Protein AF-A0A2A4AL61-F1 (afdb_monomer_lite)

Foldseek 3Di:
DDDPPPDLPDFDKFWWWFQAPVRDIFIFIFGLFQLSLPPVQSLCVLLVVDHDCSRGDPVRVVSVVVVVGDPVRSVRVVQGSCVRSPNHPQLSPLSSLCSVVVVLLQVQCCVPPVDGCVCDNVVNQGSNNSSVSSVVCCPQLQRQSNCVPPNPAHRDHPVRVVVQVVVCVVPVDGRCRSCVSVVVVVVVVVVVVVVVCVVVVNDDD

Structure (mmCIF, N/CA/C/O backbone):
data_AF-A0A2A4AL61-F1
#
_entry.id   AF-A0A2A4AL61-F1
#
loop_
_atom_site.group_PDB
_atom_site.id
_atom_site.type_symbol
_atom_site.label_atom_id
_atom_site.label_alt_id
_atom_site.label_comp_id
_atom_site.label_asym_id
_atom_site.label_entity_id
_atom_site.label_seq_id
_atom_site.pdbx_PDB_ins_code
_atom_site.Cartn_x
_atom_site.Cartn_y
_atom_site.Cartn_z
_atom_site.occupancy
_atom_site.B_iso_or_equiv
_atom_site.auth_seq_id
_atom_site.auth_comp_id
_atom_site.auth_asym_id
_atom_site.auth_atom_id
_atom_site.pdbx_PDB_model_num
ATOM 1 N N . MET A 1 1 ? 24.304 9.655 7.270 1.00 34.91 1 MET A N 1
ATOM 2 C CA . MET A 1 1 ? 24.287 9.972 5.828 1.00 34.91 1 MET A CA 1
ATOM 3 C C . MET A 1 1 ? 25.277 9.049 5.147 1.00 34.91 1 MET A C 1
ATOM 5 O O . MET A 1 1 ? 26.472 9.230 5.326 1.00 34.91 1 MET A O 1
ATOM 9 N N . LEU A 1 2 ? 24.783 8.016 4.470 1.00 27.97 2 LEU A N 1
ATOM 10 C CA . LEU A 1 2 ? 25.572 7.168 3.577 1.00 27.97 2 LEU A CA 1
ATOM 11 C C . LEU A 1 2 ? 25.014 7.375 2.164 1.00 27.97 2 LEU A C 1
ATOM 13 O O . LEU A 1 2 ? 23.795 7.517 2.036 1.00 27.97 2 LEU A O 1
ATOM 17 N N . PRO A 1 3 ? 25.867 7.449 1.134 1.00 35.22 3 PRO A N 1
ATOM 18 C CA . PRO A 1 3 ? 25.429 7.722 -0.224 1.00 35.22 3 PRO A CA 1
ATOM 19 C C . PRO A 1 3 ? 24.688 6.491 -0.762 1.00 35.22 3 PRO A C 1
ATOM 21 O O . PRO A 1 3 ? 25.266 5.416 -0.903 1.00 35.22 3 PRO A O 1
ATOM 24 N N . LEU A 1 4 ? 23.390 6.646 -1.026 1.00 38.41 4 LEU A N 1
ATOM 25 C CA . LEU A 1 4 ? 22.558 5.688 -1.758 1.00 38.41 4 LEU A CA 1
ATOM 26 C C . LEU A 1 4 ? 22.806 5.864 -3.262 1.00 38.41 4 LEU A C 1
ATOM 28 O O . LEU A 1 4 ? 21.924 6.271 -4.006 1.00 38.41 4 LEU A O 1
ATOM 32 N N . GLU A 1 5 ? 24.019 5.568 -3.710 1.00 39.00 5 GLU A N 1
ATOM 33 C CA . GLU A 1 5 ? 24.266 5.261 -5.119 1.00 39.00 5 GLU A CA 1
ATOM 34 C C . GLU A 1 5 ? 24.474 3.755 -5.219 1.00 39.00 5 GLU A C 1
ATOM 36 O O . GLU A 1 5 ? 25.590 3.243 -5.238 1.00 39.00 5 GLU A O 1
ATOM 41 N N . VAL A 1 6 ? 23.362 3.019 -5.208 1.00 38.25 6 VAL A N 1
ATOM 42 C CA . VAL A 1 6 ? 23.373 1.639 -5.686 1.00 38.25 6 VAL A CA 1
ATOM 43 C C . VAL A 1 6 ? 23.221 1.734 -7.196 1.00 38.25 6 VAL A C 1
ATOM 45 O O . VAL A 1 6 ? 22.117 1.904 -7.712 1.00 38.25 6 VAL A O 1
ATOM 48 N N . GLU A 1 7 ? 24.350 1.684 -7.900 1.00 33.00 7 GLU A N 1
ATOM 49 C CA . GLU A 1 7 ? 24.377 1.422 -9.335 1.00 33.00 7 GLU A CA 1
ATOM 50 C C . GLU A 1 7 ? 23.432 0.253 -9.650 1.00 33.00 7 GLU A C 1
ATOM 52 O O . GLU A 1 7 ? 23.472 -0.793 -9.000 1.00 33.00 7 GLU A O 1
ATOM 57 N N . ALA A 1 8 ? 22.596 0.399 -10.679 1.00 39.12 8 ALA A N 1
ATOM 58 C CA . ALA A 1 8 ? 21.675 -0.631 -11.164 1.00 39.12 8 ALA A CA 1
ATOM 59 C C . ALA A 1 8 ? 22.387 -1.859 -11.794 1.00 39.12 8 ALA A C 1
ATOM 61 O O . ALA A 1 8 ? 21.838 -2.539 -12.662 1.00 39.12 8 ALA A O 1
ATOM 62 N N . ALA A 1 9 ? 23.617 -2.166 -11.379 1.00 34.09 9 ALA A N 1
ATOM 63 C CA . ALA A 1 9 ? 24.379 -3.336 -11.778 1.00 34.09 9 ALA A CA 1
ATOM 64 C C . ALA A 1 9 ? 24.004 -4.522 -10.872 1.00 34.09 9 ALA A C 1
ATOM 66 O O . ALA A 1 9 ? 24.623 -4.776 -9.844 1.00 34.09 9 ALA A O 1
ATOM 67 N N . GLY A 1 10 ? 22.945 -5.243 -11.249 1.00 44.31 10 GLY A N 1
ATOM 68 C CA . GLY A 1 10 ? 22.466 -6.431 -10.525 1.00 44.31 10 GLY A CA 1
ATOM 69 C C . GLY A 1 10 ? 20.960 -6.462 -10.275 1.00 44.31 10 GLY A C 1
ATOM 70 O O . GLY A 1 10 ? 20.459 -7.406 -9.659 1.00 44.31 10 GLY A O 1
ATOM 71 N N . ALA A 1 11 ? 20.220 -5.459 -10.757 1.00 58.84 11 ALA A N 1
ATOM 72 C CA . ALA A 1 11 ? 18.778 -5.440 -10.604 1.00 58.84 11 ALA A CA 1
ATOM 73 C C . ALA A 1 11 ? 18.126 -6.593 -11.379 1.00 58.84 11 ALA A C 1
ATOM 75 O O . ALA A 1 11 ? 18.339 -6.748 -12.582 1.00 58.84 11 ALA A O 1
ATOM 76 N N . ARG A 1 12 ? 17.314 -7.411 -10.698 1.00 80.88 12 ARG A N 1
ATOM 77 C CA . ARG A 1 12 ? 16.454 -8.383 -11.384 1.00 80.88 12 ARG A CA 1
ATOM 78 C C . ARG A 1 12 ? 15.498 -7.592 -12.270 1.00 80.88 12 ARG A C 1
ATOM 80 O O . ARG A 1 12 ? 14.860 -6.665 -11.779 1.00 80.88 12 ARG A O 1
ATOM 87 N N . THR A 1 13 ? 15.405 -7.942 -13.545 1.00 91.38 13 THR A N 1
ATOM 88 C CA . THR A 1 13 ? 14.502 -7.295 -14.501 1.00 91.38 13 THR A CA 1
ATOM 89 C C . THR A 1 13 ? 13.331 -8.203 -14.859 1.00 91.38 13 THR A C 1
ATOM 91 O O . THR A 1 13 ? 13.383 -9.423 -14.681 1.00 91.38 13 THR A O 1
ATOM 94 N N . VAL A 1 14 ? 12.255 -7.606 -15.369 1.00 93.50 14 VAL A N 1
ATOM 95 C CA . VAL A 1 14 ? 11.117 -8.313 -15.964 1.00 93.50 14 VAL A CA 1
ATOM 96 C C . VAL A 1 14 ? 10.851 -7.750 -17.346 1.00 93.50 14 VAL A C 1
ATOM 98 O O . VAL A 1 14 ? 10.957 -6.542 -17.570 1.00 93.50 14 VAL A O 1
ATOM 101 N N . LYS A 1 15 ? 10.471 -8.641 -18.260 1.00 94.75 15 LYS A N 1
ATOM 102 C CA . LYS A 1 15 ? 10.020 -8.285 -19.604 1.00 94.75 15 LYS A CA 1
ATOM 103 C C . LYS A 1 15 ? 8.503 -8.186 -19.627 1.00 94.75 15 LYS A C 1
ATOM 105 O O . LYS A 1 15 ? 7.830 -9.017 -19.018 1.00 94.75 15 LYS A O 1
ATOM 110 N N . PHE A 1 16 ? 7.977 -7.192 -20.325 1.00 95.62 16 PHE A N 1
ATOM 111 C CA . PHE A 1 16 ? 6.543 -6.947 -20.427 1.00 95.62 16 PHE A CA 1
ATOM 112 C C . PHE A 1 16 ? 6.204 -6.173 -21.700 1.00 95.62 16 PHE A C 1
ATOM 114 O O . PHE A 1 16 ? 7.053 -5.497 -22.276 1.00 95.62 16 PHE A O 1
ATOM 121 N N . ASP A 1 17 ? 4.945 -6.254 -22.117 1.00 96.06 17 ASP A N 1
ATOM 122 C CA . ASP A 1 17 ? 4.474 -5.644 -23.356 1.00 96.06 17 ASP A CA 1
ATOM 123 C C . ASP A 1 17 ? 3.561 -4.457 -23.066 1.00 96.06 17 ASP A C 1
ATOM 125 O O . ASP A 1 17 ? 2.669 -4.527 -22.219 1.00 96.06 17 ASP A O 1
ATOM 129 N N . VAL A 1 18 ? 3.745 -3.371 -23.815 1.00 95.06 18 VAL A N 1
ATOM 130 C CA . VAL A 1 18 ? 2.917 -2.166 -23.707 1.00 95.06 18 VAL A CA 1
ATOM 131 C C . VAL A 1 18 ? 2.190 -1.928 -25.018 1.00 95.06 18 VAL A C 1
ATOM 133 O O . VAL A 1 18 ? 2.811 -1.707 -26.058 1.00 95.06 18 VAL A O 1
ATOM 136 N N . ARG A 1 19 ? 0.855 -1.930 -24.970 1.00 94.25 19 ARG A N 1
ATOM 137 C CA . ARG A 1 19 ? 0.010 -1.589 -26.119 1.00 94.25 19 ARG A CA 1
ATOM 138 C C . ARG A 1 19 ? -0.275 -0.090 -26.155 1.00 94.25 19 ARG A C 1
ATOM 140 O O . ARG A 1 19 ? -1.102 0.420 -25.391 1.00 94.25 19 ARG A O 1
ATOM 147 N N . LEU A 1 20 ? 0.369 0.601 -27.085 1.00 93.00 20 LEU A N 1
ATOM 148 C CA . LEU A 1 20 ? 0.226 2.039 -27.282 1.00 93.00 20 LEU A CA 1
ATOM 149 C C . LEU A 1 20 ? -1.157 2.407 -27.833 1.00 93.00 20 LEU A C 1
ATOM 151 O O . LEU A 1 20 ? -1.829 1.609 -28.494 1.00 93.00 20 LEU A O 1
ATOM 155 N N . GLY A 1 21 ? -1.564 3.658 -27.632 1.00 88.38 21 GLY A N 1
ATOM 156 C CA . GLY A 1 21 ? -2.766 4.247 -28.220 1.00 88.38 21 GLY A CA 1
ATOM 157 C C . GLY A 1 21 ? -2.713 4.334 -29.749 1.00 88.38 21 GLY A C 1
ATOM 158 O O . GLY A 1 21 ? -3.751 4.468 -30.389 1.00 88.38 21 GLY A O 1
ATOM 159 N N . SER A 1 22 ? -1.523 4.209 -30.343 1.00 87.12 22 SER A N 1
ATOM 160 C CA . SER A 1 22 ? -1.329 4.045 -31.790 1.00 87.12 22 SER A CA 1
ATOM 161 C C . SER A 1 22 ? -1.688 2.643 -32.307 1.00 87.12 22 SER A C 1
ATOM 163 O O . SER A 1 22 ? -1.715 2.435 -33.515 1.00 87.12 22 SER A O 1
ATOM 165 N N . GLY A 1 23 ? -1.939 1.676 -31.418 1.00 87.75 23 GLY A N 1
ATOM 166 C CA . GLY A 1 23 ? -2.190 0.273 -31.758 1.00 87.75 23 GLY A CA 1
ATOM 167 C C . GLY A 1 23 ? -0.931 -0.596 -31.844 1.00 87.75 23 GLY A C 1
ATOM 168 O O . GLY A 1 23 ? -1.058 -1.817 -31.899 1.00 87.75 23 GLY A O 1
ATOM 169 N N . ARG A 1 24 ? 0.267 0.003 -31.805 1.00 90.94 24 ARG A N 1
ATOM 170 C CA . ARG A 1 24 ? 1.555 -0.710 -31.762 1.00 90.94 24 ARG A CA 1
ATOM 171 C C . ARG A 1 24 ? 1.795 -1.331 -30.382 1.00 90.94 24 ARG A C 1
ATOM 173 O O . ARG A 1 24 ? 1.404 -0.751 -29.369 1.00 90.94 24 ARG A O 1
ATOM 180 N N . THR A 1 25 ? 2.498 -2.459 -30.349 1.00 94.19 25 THR A N 1
ATOM 181 C CA . THR A 1 25 ? 3.028 -3.051 -29.112 1.00 94.19 25 THR A CA 1
ATOM 182 C C . THR A 1 25 ? 4.526 -2.784 -29.024 1.00 94.19 25 THR A C 1
ATOM 184 O O . THR A 1 25 ? 5.231 -2.905 -30.026 1.00 94.19 25 THR A O 1
ATOM 187 N N . VAL A 1 26 ? 5.001 -2.406 -27.840 1.00 94.50 26 VAL A N 1
ATOM 188 C CA . VAL A 1 26 ? 6.427 -2.232 -27.539 1.00 94.50 26 VAL A CA 1
ATOM 189 C C . VAL A 1 26 ? 6.820 -3.234 -26.463 1.00 94.50 26 VAL A C 1
ATOM 191 O O . VAL A 1 26 ? 6.129 -3.351 -25.452 1.00 94.50 26 VAL A O 1
ATOM 194 N N . HIS A 1 27 ? 7.920 -3.944 -26.696 1.00 95.75 27 HIS A N 1
ATOM 195 C CA . HIS A 1 27 ? 8.502 -4.874 -25.736 1.00 95.75 27 HIS A CA 1
ATOM 196 C C . HIS A 1 27 ? 9.451 -4.113 -24.820 1.00 95.75 27 HIS A C 1
ATOM 198 O O . HIS A 1 27 ? 10.410 -3.492 -25.282 1.00 95.75 27 HIS A O 1
ATOM 204 N N . MET A 1 28 ? 9.172 -4.171 -23.529 1.00 95.50 28 MET A N 1
ATOM 205 C CA . MET A 1 28 ? 9.842 -3.393 -22.505 1.00 95.50 28 MET A CA 1
ATOM 206 C C . MET A 1 28 ? 10.521 -4.315 -21.500 1.00 95.50 28 MET A C 1
ATOM 208 O O . MET A 1 28 ? 10.113 -5.456 -21.282 1.00 95.50 28 MET A O 1
ATOM 212 N N . GLU A 1 29 ? 11.565 -3.799 -20.872 1.00 94.81 29 GLU A N 1
ATOM 213 C CA . GLU A 1 29 ? 12.285 -4.440 -19.786 1.00 94.81 29 GLU A CA 1
ATOM 214 C C . GLU A 1 29 ? 12.586 -3.409 -18.696 1.00 94.81 29 GLU A C 1
ATOM 216 O O . GLU A 1 29 ? 13.222 -2.377 -18.954 1.00 94.81 29 GLU A O 1
ATOM 221 N N . GLY A 1 30 ? 12.143 -3.702 -17.477 1.00 92.75 30 GLY A N 1
ATOM 222 C CA . GLY A 1 30 ? 12.306 -2.839 -16.310 1.00 92.75 30 GLY A CA 1
ATOM 223 C C . GLY A 1 30 ? 12.610 -3.629 -15.044 1.00 92.75 30 GLY A C 1
ATOM 224 O O . GLY A 1 30 ? 12.624 -4.857 -15.068 1.00 92.75 30 GLY A O 1
ATOM 225 N N . VAL A 1 31 ? 12.882 -2.936 -13.944 1.00 92.81 31 VAL A N 1
ATOM 226 C CA . VAL A 1 31 ? 13.223 -3.543 -12.653 1.00 92.81 31 VAL A CA 1
ATOM 227 C C . VAL A 1 31 ? 12.074 -4.399 -12.107 1.00 92.81 31 VAL A C 1
ATOM 229 O O . VAL A 1 31 ? 10.898 -4.116 -12.333 1.00 92.81 31 VAL A O 1
ATOM 232 N N . ALA A 1 32 ? 12.410 -5.462 -11.381 1.00 92.12 32 ALA A N 1
ATOM 233 C CA . ALA A 1 32 ? 11.454 -6.427 -10.838 1.00 92.12 32 ALA A CA 1
ATOM 234 C C . ALA A 1 32 ? 10.755 -5.967 -9.556 1.00 92.12 32 ALA A C 1
ATOM 236 O O . ALA A 1 32 ? 9.805 -6.612 -9.111 1.00 92.12 32 ALA A O 1
ATOM 237 N N . ASP A 1 33 ? 11.213 -4.867 -8.966 1.00 92.69 33 ASP A N 1
ATOM 238 C CA . ASP A 1 33 ? 10.599 -4.251 -7.801 1.00 92.69 33 ASP A CA 1
ATOM 239 C C . ASP A 1 33 ? 10.764 -2.724 -7.883 1.00 92.69 33 ASP A C 1
ATOM 241 O O . ASP A 1 33 ? 11.878 -2.272 -8.166 1.00 92.69 33 ASP A O 1
ATOM 245 N N . PRO A 1 34 ? 9.705 -1.923 -7.644 1.00 92.44 34 PRO A N 1
ATOM 246 C CA . PRO A 1 34 ? 9.782 -0.468 -7.655 1.00 92.44 34 PRO A CA 1
ATOM 247 C C . PRO A 1 34 ? 10.904 0.078 -6.780 1.00 92.44 34 PRO A C 1
ATOM 249 O O . PRO A 1 34 ? 11.580 1.013 -7.192 1.00 92.44 34 PRO A O 1
ATOM 252 N N . ILE A 1 35 ? 11.187 -0.574 -5.648 1.00 91.94 35 ILE A N 1
ATOM 253 C CA . ILE A 1 35 ? 12.224 -0.137 -4.712 1.00 91.94 35 ILE A CA 1
ATOM 254 C C . ILE A 1 35 ? 13.615 -0.070 -5.349 1.00 91.94 35 ILE A C 1
ATOM 256 O O . ILE A 1 35 ? 14.455 0.729 -4.944 1.00 91.94 35 ILE A O 1
ATOM 260 N N . MET A 1 36 ? 13.850 -0.873 -6.391 1.00 89.69 36 MET A N 1
ATOM 261 C CA . MET A 1 36 ? 15.108 -0.897 -7.139 1.00 89.69 36 MET A CA 1
ATOM 262 C C . MET A 1 36 ? 15.263 0.305 -8.070 1.00 89.69 36 MET A C 1
ATOM 264 O O . MET A 1 36 ? 16.374 0.597 -8.496 1.00 89.69 36 MET A O 1
ATOM 268 N N . ALA A 1 37 ? 14.167 0.996 -8.388 1.00 86.38 37 ALA A N 1
ATOM 269 C CA . ALA A 1 37 ? 14.197 2.295 -9.049 1.00 86.38 37 ALA A CA 1
ATOM 270 C C . ALA A 1 37 ? 14.527 3.433 -8.060 1.00 86.38 37 ALA A C 1
ATOM 272 O O . ALA A 1 37 ? 14.738 4.565 -8.477 1.00 86.38 37 ALA A O 1
ATOM 273 N N . GLY A 1 38 ? 14.595 3.138 -6.758 1.00 88.94 38 GLY A N 1
ATOM 274 C CA . GLY A 1 38 ? 14.853 4.094 -5.688 1.00 88.94 38 GLY A CA 1
ATOM 275 C C . GLY A 1 38 ? 13.646 4.257 -4.768 1.00 88.94 38 GLY A C 1
ATOM 276 O O . GLY A 1 38 ? 12.491 4.196 -5.201 1.00 88.94 38 GLY A O 1
ATOM 277 N N . PHE A 1 39 ? 13.916 4.479 -3.479 1.00 90.00 39 PHE A N 1
ATOM 278 C CA . PHE A 1 39 ? 12.867 4.659 -2.474 1.00 90.00 39 PHE A CA 1
ATOM 279 C C . PHE A 1 39 ? 11.999 5.882 -2.774 1.00 90.00 39 PHE A C 1
ATOM 281 O O . PHE A 1 39 ? 10.787 5.744 -2.891 1.00 90.00 39 PHE A O 1
ATOM 288 N N . GLU A 1 40 ? 12.609 7.042 -3.018 1.00 90.19 40 GLU A N 1
ATOM 289 C CA . GLU A 1 40 ? 11.876 8.278 -3.329 1.00 90.19 40 GLU A CA 1
ATOM 290 C C . GLU A 1 40 ? 11.009 8.139 -4.587 1.00 90.19 40 GLU A C 1
ATOM 292 O O . GLU A 1 40 ? 9.824 8.462 -4.562 1.00 90.19 40 GLU A O 1
ATOM 297 N N . SER A 1 41 ? 11.547 7.559 -5.668 1.00 90.00 41 SER A N 1
ATOM 298 C CA . SER A 1 41 ? 10.771 7.296 -6.889 1.00 90.00 41 SER A CA 1
ATOM 299 C C . SER A 1 41 ? 9.625 6.310 -6.648 1.00 90.00 41 SER A C 1
ATOM 301 O O . SER A 1 41 ? 8.560 6.443 -7.249 1.00 90.00 41 SER A O 1
ATOM 303 N N . THR A 1 42 ? 9.809 5.339 -5.748 1.00 92.12 42 THR A N 1
ATOM 304 C CA . THR A 1 42 ? 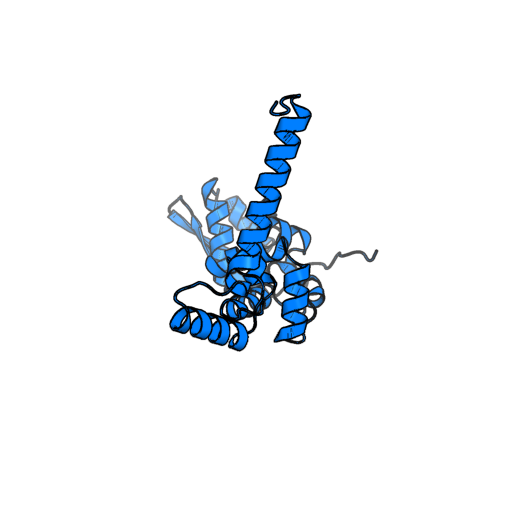8.739 4.421 -5.333 1.00 92.12 42 THR A CA 1
ATOM 305 C C . THR A 1 42 ? 7.646 5.157 -4.569 1.00 92.12 42 THR A C 1
ATOM 307 O O . THR A 1 42 ? 6.469 4.957 -4.857 1.00 92.12 42 THR A O 1
ATOM 310 N N . ILE A 1 43 ? 8.001 6.028 -3.624 1.00 92.81 43 ILE A N 1
ATOM 311 C CA . ILE A 1 43 ? 7.021 6.820 -2.873 1.00 92.81 43 ILE A CA 1
ATOM 312 C C . ILE A 1 43 ? 6.257 7.765 -3.811 1.00 92.81 43 ILE A C 1
ATOM 314 O O . ILE A 1 43 ? 5.027 7.780 -3.775 1.00 92.81 43 ILE A O 1
ATOM 318 N N . ALA A 1 44 ? 6.952 8.469 -4.709 1.00 91.00 44 ALA A N 1
ATOM 319 C CA . ALA A 1 44 ? 6.334 9.352 -5.701 1.00 91.00 44 ALA A CA 1
ATOM 320 C C . ALA A 1 44 ? 5.358 8.598 -6.624 1.00 91.00 44 ALA A C 1
ATOM 322 O O . ALA A 1 44 ? 4.230 9.047 -6.849 1.00 91.00 44 ALA A O 1
ATOM 323 N N . LEU A 1 45 ? 5.744 7.403 -7.087 1.00 92.00 45 LEU A N 1
ATOM 324 C CA . LEU A 1 45 ? 4.872 6.511 -7.8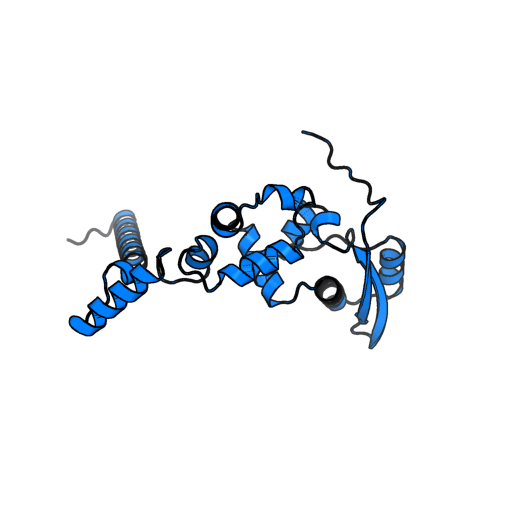53 1.00 92.00 45 LEU A CA 1
ATOM 325 C C . LEU A 1 45 ? 3.600 6.156 -7.080 1.00 92.00 45 LEU A C 1
ATOM 327 O O . LEU A 1 45 ? 2.504 6.209 -7.639 1.00 92.00 45 LEU A O 1
ATOM 331 N N . LEU A 1 46 ? 3.743 5.772 -5.810 1.00 92.75 46 LEU A N 1
ATOM 332 C CA . LEU A 1 46 ? 2.628 5.334 -4.972 1.00 92.75 46 LEU A CA 1
ATOM 333 C C . LEU A 1 46 ? 1.683 6.484 -4.608 1.00 92.75 46 LEU A C 1
ATOM 335 O O . LEU A 1 46 ? 0.478 6.258 -4.521 1.00 92.75 46 LEU A O 1
ATOM 339 N N . ARG A 1 47 ? 2.197 7.712 -4.489 1.00 91.31 47 ARG A N 1
ATOM 340 C CA . ARG A 1 47 ? 1.388 8.931 -4.326 1.00 91.31 47 ARG A CA 1
ATOM 341 C C . ARG A 1 47 ? 0.777 9.446 -5.631 1.00 91.31 47 ARG A C 1
ATOM 343 O O . ARG A 1 47 ? -0.099 10.304 -5.606 1.00 91.31 47 ARG A O 1
ATOM 350 N N . GLY A 1 48 ? 1.207 8.917 -6.776 1.00 86.94 48 GLY A N 1
ATOM 351 C CA . GLY A 1 48 ? 0.758 9.374 -8.090 1.00 86.94 48 GLY A CA 1
ATOM 352 C C . GLY A 1 48 ? 1.350 10.725 -8.509 1.00 86.94 48 GLY A C 1
ATOM 353 O O . GLY A 1 48 ? 0.793 11.380 -9.387 1.00 86.94 48 GLY A O 1
ATOM 354 N N . GLU A 1 49 ? 2.471 11.132 -7.911 1.00 85.06 49 GLU A N 1
ATOM 355 C CA . GLU A 1 49 ? 3.171 12.400 -8.188 1.00 85.06 49 GLU A CA 1
ATOM 356 C C . GLU A 1 49 ? 3.982 12.361 -9.495 1.00 85.06 49 GLU A C 1
ATOM 358 O O . GLU A 1 49 ? 4.453 13.386 -9.983 1.00 85.06 49 GLU A O 1
ATOM 363 N N . GLY A 1 50 ? 4.109 11.178 -10.096 1.00 70.69 50 GLY A N 1
ATOM 364 C CA . GLY A 1 50 ? 4.885 10.937 -11.305 1.00 70.69 50 GLY A CA 1
ATOM 365 C C . GLY A 1 50 ? 5.862 9.787 -11.102 1.00 70.69 50 GLY A C 1
ATOM 366 O O . GLY A 1 50 ? 6.090 9.332 -9.984 1.00 70.69 50 GLY A O 1
ATOM 367 N N . LEU A 1 51 ? 6.411 9.281 -12.203 1.00 71.88 51 LEU A N 1
ATOM 368 C CA . LEU A 1 51 ? 7.429 8.238 -12.172 1.00 71.88 51 LEU A CA 1
ATOM 369 C C . LEU A 1 51 ? 8.558 8.629 -13.117 1.00 71.88 51 LEU A C 1
ATOM 371 O O . LEU A 1 51 ? 8.335 8.788 -14.321 1.00 71.88 51 LEU A O 1
ATOM 375 N N . ASP A 1 52 ? 9.764 8.738 -12.571 1.00 75.19 52 ASP A N 1
ATOM 376 C CA . ASP A 1 52 ? 10.968 8.841 -13.379 1.00 75.19 52 ASP A CA 1
ATOM 377 C C . ASP A 1 52 ? 11.159 7.554 -14.197 1.00 75.19 52 ASP A C 1
ATOM 379 O O . ASP A 1 52 ? 10.877 6.455 -13.723 1.00 75.19 52 ASP A O 1
ATOM 383 N N . PRO A 1 53 ? 11.685 7.620 -15.429 1.00 74.19 53 PRO A N 1
ATOM 384 C CA . PRO A 1 53 ? 11.894 6.439 -16.269 1.00 74.19 53 PRO A CA 1
ATOM 385 C C . PRO A 1 53 ? 13.010 5.501 -15.759 1.00 74.19 53 PRO A C 1
ATOM 387 O O . PRO A 1 53 ? 13.430 4.594 -16.482 1.00 74.19 53 PRO A O 1
ATOM 390 N N . ASN A 1 54 ? 13.501 5.699 -14.534 1.00 84.06 54 ASN A N 1
ATOM 391 C CA . ASN A 1 54 ? 14.587 4.950 -13.899 1.00 84.06 54 ASN A CA 1
ATOM 392 C C . ASN A 1 54 ? 14.241 3.479 -13.610 1.00 84.06 54 ASN A C 1
ATOM 394 O O . ASN A 1 54 ? 15.142 2.659 -13.462 1.00 84.06 54 ASN A O 1
ATOM 398 N N . PHE A 1 55 ? 12.958 3.112 -13.616 1.00 89.62 55 PHE A N 1
ATOM 399 C CA . PHE A 1 55 ? 12.538 1.712 -13.544 1.00 89.62 55 PHE A CA 1
ATOM 400 C C . PHE A 1 55 ? 12.827 0.928 -14.837 1.00 89.62 55 PHE A C 1
ATOM 402 O O . PHE A 1 55 ? 12.799 -0.300 -14.817 1.00 89.62 55 PHE A O 1
ATOM 409 N N . MET A 1 56 ? 13.077 1.595 -15.970 1.00 92.31 56 MET A N 1
ATOM 410 C CA . MET A 1 56 ? 13.367 0.947 -17.253 1.00 92.31 56 MET A CA 1
ATOM 411 C C . MET A 1 56 ? 14.867 0.755 -17.473 1.00 92.31 56 MET A C 1
ATOM 413 O O . MET A 1 56 ? 15.679 1.617 -17.150 1.00 92.31 56 MET A O 1
ATOM 417 N N . THR A 1 57 ? 15.232 -0.332 -18.152 1.00 91.00 57 THR A N 1
ATOM 418 C CA . THR A 1 57 ? 16.589 -0.496 -18.698 1.00 91.00 57 THR A CA 1
ATOM 419 C C . THR A 1 57 ? 16.895 0.573 -19.754 1.00 91.00 57 THR A C 1
ATOM 421 O O . THR A 1 57 ? 15.997 1.013 -20.474 1.00 91.00 57 THR A O 1
ATOM 424 N N . ALA A 1 58 ? 18.172 0.928 -19.943 1.00 90.75 58 ALA A N 1
ATOM 425 C CA . ALA A 1 58 ? 18.591 1.909 -20.956 1.00 90.75 58 ALA A CA 1
ATOM 426 C C . ALA A 1 58 ? 18.095 1.562 -22.378 1.00 90.75 58 ALA A C 1
ATOM 428 O O . ALA A 1 58 ? 17.650 2.430 -23.130 1.00 90.75 58 ALA A O 1
ATOM 429 N N . ARG A 1 59 ? 18.089 0.267 -22.734 1.00 90.56 59 ARG A N 1
ATOM 430 C CA . ARG A 1 59 ? 17.528 -0.219 -24.007 1.00 90.56 59 ARG A CA 1
ATOM 431 C C . ARG A 1 59 ? 16.034 0.089 -24.122 1.00 90.56 59 ARG A C 1
ATOM 433 O O . ARG A 1 59 ? 15.580 0.524 -25.178 1.00 90.56 59 ARG A O 1
ATOM 440 N N . SER A 1 60 ? 15.277 -0.138 -23.053 1.00 93.50 60 SER A N 1
ATOM 441 C CA . SER A 1 60 ? 13.831 0.098 -23.041 1.00 93.50 60 SER A CA 1
ATOM 442 C C . SER A 1 60 ? 13.498 1.585 -23.032 1.00 93.50 60 SER A C 1
ATOM 444 O O . SER A 1 60 ? 12.578 1.986 -23.731 1.00 93.50 60 SER A O 1
ATOM 446 N N . GLN A 1 61 ? 14.288 2.421 -22.351 1.00 92.25 61 GLN A N 1
ATOM 447 C CA . GLN A 1 61 ? 14.159 3.881 -22.433 1.00 92.25 61 GLN A CA 1
ATOM 448 C C . GLN A 1 61 ? 14.326 4.380 -23.877 1.00 92.25 61 GLN A C 1
ATOM 450 O O . GLN A 1 61 ? 13.506 5.155 -24.370 1.00 92.25 61 GLN A O 1
ATOM 455 N N . MET A 1 62 ? 15.342 3.879 -24.590 1.00 92.25 62 MET A N 1
ATOM 456 C CA . MET A 1 62 ? 15.543 4.202 -26.005 1.00 92.25 62 MET A CA 1
ATOM 457 C C . MET A 1 62 ? 14.387 3.690 -26.877 1.00 92.25 62 MET A C 1
ATOM 459 O O . MET A 1 62 ? 13.867 4.433 -27.709 1.00 92.25 62 MET A O 1
ATOM 463 N N . SER A 1 63 ? 13.951 2.441 -26.671 1.00 91.88 63 SER A N 1
ATOM 464 C CA . SER A 1 63 ? 12.820 1.854 -27.403 1.00 91.88 63 SER A CA 1
ATOM 465 C C . SER A 1 63 ? 11.526 2.646 -27.194 1.00 91.88 63 SER A C 1
ATOM 467 O O . SER A 1 63 ? 10.816 2.921 -28.160 1.00 91.88 63 SER A O 1
ATOM 469 N N . TRP A 1 64 ? 11.266 3.084 -25.960 1.00 92.12 64 TRP A N 1
ATOM 470 C CA . TRP A 1 64 ? 10.136 3.935 -25.606 1.00 92.12 64 TRP A CA 1
ATOM 471 C C . TRP A 1 64 ? 10.176 5.271 -26.346 1.00 92.12 64 TRP A C 1
ATOM 473 O O . TRP A 1 64 ? 9.188 5.646 -26.972 1.00 92.12 64 TRP A O 1
ATOM 483 N N . GLY A 1 65 ? 11.325 5.955 -26.355 1.00 90.94 65 GLY A N 1
ATOM 484 C CA . GLY A 1 65 ? 11.490 7.215 -27.085 1.00 90.94 65 GLY A CA 1
ATOM 485 C C . GLY A 1 65 ? 11.228 7.070 -28.589 1.00 90.94 65 GLY A C 1
ATOM 486 O O . GLY A 1 65 ? 10.491 7.863 -29.173 1.00 90.94 65 GLY A O 1
ATOM 487 N N . LEU A 1 66 ? 11.751 6.006 -29.207 1.00 92.44 66 LEU A N 1
ATOM 488 C CA . LEU A 1 66 ? 11.560 5.709 -30.635 1.00 92.44 66 LEU A CA 1
ATOM 489 C C . LEU A 1 66 ? 10.140 5.234 -30.987 1.00 92.44 66 LEU A C 1
ATOM 491 O O . LEU A 1 66 ? 9.769 5.178 -32.164 1.00 92.44 66 LEU A O 1
ATOM 495 N N . ALA A 1 67 ? 9.331 4.874 -29.991 1.00 89.44 67 ALA A N 1
ATOM 496 C CA . ALA A 1 67 ? 7.949 4.474 -30.204 1.00 89.44 67 ALA A CA 1
ATOM 497 C C . ALA A 1 67 ? 6.987 5.667 -30.357 1.00 89.44 67 ALA A C 1
ATOM 499 O O . ALA A 1 67 ? 5.845 5.455 -30.773 1.00 89.44 67 ALA A O 1
ATOM 500 N N . PHE A 1 68 ? 7.449 6.894 -30.078 1.00 87.31 68 PHE A N 1
ATOM 501 C CA . PHE A 1 68 ? 6.661 8.134 -30.105 1.00 87.31 68 PHE A CA 1
ATOM 502 C C . PHE A 1 68 ? 5.344 8.021 -29.305 1.00 87.31 68 PHE A C 1
ATOM 504 O O . PHE A 1 68 ? 4.251 8.118 -29.877 1.00 87.31 68 PHE A O 1
ATOM 511 N N . PRO A 1 69 ? 5.428 7.769 -27.984 1.00 87.69 69 PRO A N 1
ATOM 512 C CA . PRO A 1 69 ? 4.268 7.553 -27.126 1.00 87.69 69 PRO A CA 1
ATOM 513 C C . PRO A 1 69 ? 3.418 8.821 -27.007 1.00 87.69 69 PRO A C 1
ATOM 515 O O . PRO A 1 69 ? 3.925 9.942 -26.966 1.00 87.69 69 PRO A O 1
ATOM 518 N N . ARG A 1 70 ? 2.098 8.644 -26.922 1.00 89.94 70 ARG A N 1
ATOM 519 C CA . ARG A 1 70 ? 1.148 9.731 -26.649 1.00 89.94 70 ARG A CA 1
ATOM 520 C C . ARG A 1 70 ? 1.036 9.962 -25.142 1.00 89.94 70 ARG A C 1
ATOM 522 O O . ARG A 1 70 ? 1.368 9.086 -24.351 1.00 89.94 70 ARG A O 1
ATOM 529 N N . ALA A 1 71 ? 0.467 11.098 -24.734 1.00 83.88 71 ALA A N 1
ATOM 530 C CA . ALA A 1 71 ? 0.303 11.450 -23.317 1.00 83.88 71 ALA A CA 1
ATOM 531 C C . ALA A 1 71 ? -0.358 10.338 -22.465 1.00 83.88 71 ALA A C 1
ATOM 533 O O . ALA A 1 71 ? 0.055 10.090 -21.338 1.00 83.88 71 ALA A O 1
ATOM 534 N N . GLY A 1 72 ? -1.341 9.612 -23.015 1.00 84.88 72 GLY A N 1
ATOM 535 C CA . GLY A 1 72 ? -2.009 8.503 -22.318 1.00 84.88 72 GLY A CA 1
ATOM 536 C C . GLY A 1 72 ? -1.208 7.195 -22.232 1.00 84.88 72 GLY A C 1
ATOM 537 O O . GLY A 1 72 ? -1.593 6.303 -21.478 1.00 84.88 72 GLY A O 1
ATOM 538 N N . ASP A 1 73 ? -0.112 7.056 -22.982 1.00 91.31 73 ASP A N 1
ATOM 539 C CA . ASP A 1 73 ? 0.672 5.818 -23.039 1.00 91.31 73 ASP A CA 1
ATOM 540 C C . ASP A 1 73 ? 1.600 5.660 -21.831 1.00 91.31 73 ASP A C 1
ATOM 542 O O . ASP A 1 73 ? 1.867 4.532 -21.424 1.00 91.31 73 ASP A O 1
ATOM 546 N N . ALA A 1 74 ? 2.019 6.758 -21.192 1.00 89.25 74 ALA A N 1
ATOM 547 C CA . ALA A 1 74 ? 2.828 6.712 -19.971 1.00 89.25 74 ALA A CA 1
ATOM 548 C C . ALA A 1 74 ? 2.116 5.943 -18.847 1.00 89.25 74 ALA A C 1
ATOM 550 O O . ALA A 1 74 ? 2.698 5.074 -18.203 1.00 89.25 74 ALA A O 1
ATOM 551 N N . ARG A 1 75 ? 0.812 6.180 -18.675 1.00 88.69 75 ARG A N 1
ATOM 552 C CA . ARG A 1 75 ? -0.003 5.427 -17.719 1.00 88.69 75 ARG A CA 1
ATOM 553 C C . ARG A 1 75 ? -0.054 3.934 -18.057 1.00 88.69 75 ARG A C 1
ATOM 555 O O . ARG A 1 75 ? 0.082 3.107 -17.165 1.00 88.69 75 ARG A O 1
ATOM 562 N N . ARG A 1 76 ? -0.208 3.587 -19.340 1.00 91.69 76 ARG A N 1
ATOM 563 C CA . ARG A 1 76 ? -0.247 2.187 -19.803 1.00 91.69 76 ARG A CA 1
ATOM 564 C C . ARG A 1 76 ? 1.079 1.473 -19.578 1.00 91.69 76 ARG A C 1
ATOM 566 O O . ARG A 1 76 ? 1.079 0.299 -19.234 1.00 91.69 76 ARG A O 1
ATOM 573 N N . LEU A 1 77 ? 2.189 2.181 -19.774 1.00 92.81 77 LEU A N 1
ATOM 574 C CA . LEU A 1 77 ? 3.532 1.691 -19.490 1.00 92.81 77 LEU A CA 1
ATOM 575 C C . LEU A 1 77 ? 3.669 1.312 -18.010 1.00 92.81 77 LEU A C 1
ATOM 577 O O . LEU A 1 77 ? 4.077 0.193 -17.709 1.00 92.81 77 LEU A O 1
ATOM 581 N N . VAL A 1 78 ? 3.275 2.212 -17.104 1.00 91.75 78 VAL A N 1
ATOM 582 C CA . VAL A 1 78 ? 3.327 1.964 -15.655 1.00 91.75 78 VAL A CA 1
ATOM 583 C C . VAL A 1 78 ? 2.389 0.828 -15.252 1.00 91.75 78 VAL A C 1
ATOM 585 O O . VAL A 1 78 ? 2.806 -0.082 -14.543 1.00 91.75 78 VAL A O 1
ATOM 588 N N . GLU A 1 79 ? 1.145 0.826 -15.734 1.00 91.69 79 GLU A N 1
ATOM 589 C CA . GLU A 1 79 ? 0.174 -0.235 -15.437 1.00 91.69 79 GLU A CA 1
ATOM 590 C C . GLU A 1 79 ? 0.657 -1.612 -15.926 1.00 91.69 79 GLU A C 1
ATOM 592 O O . GLU A 1 79 ? 0.535 -2.596 -15.195 1.00 91.69 79 GLU A O 1
ATOM 597 N N . ALA A 1 80 ? 1.246 -1.693 -17.125 1.00 93.56 80 ALA A N 1
ATOM 598 C CA . ALA A 1 80 ? 1.794 -2.937 -17.666 1.00 93.56 80 ALA A CA 1
ATOM 599 C C . ALA A 1 80 ? 3.004 -3.434 -16.863 1.00 93.56 80 ALA A C 1
ATOM 601 O O . ALA A 1 80 ? 3.100 -4.627 -16.573 1.00 93.56 80 ALA A O 1
ATOM 602 N N . TRP A 1 81 ? 3.898 -2.526 -16.465 1.00 94.69 81 TRP A N 1
ATOM 603 C CA . TRP A 1 81 ? 5.040 -2.858 -15.620 1.00 94.69 81 TRP A CA 1
ATOM 604 C C . TRP A 1 81 ? 4.595 -3.374 -14.246 1.00 94.69 81 TRP A C 1
ATOM 606 O O . TRP A 1 81 ? 4.989 -4.473 -13.856 1.00 94.69 81 TRP A O 1
ATOM 616 N N . LEU A 1 82 ? 3.714 -2.638 -13.555 1.00 94.12 82 LEU A N 1
ATOM 617 C CA . LEU A 1 82 ? 3.155 -3.034 -12.258 1.00 94.12 82 LEU A CA 1
ATOM 618 C C . LEU A 1 82 ? 2.449 -4.395 -12.339 1.00 94.12 82 LEU A C 1
ATOM 620 O O . LEU A 1 82 ? 2.657 -5.256 -11.482 1.00 94.12 82 LEU A O 1
ATOM 624 N N . ALA A 1 83 ? 1.676 -4.636 -13.400 1.00 93.94 83 ALA A N 1
ATOM 625 C CA . ALA A 1 83 ? 1.041 -5.929 -13.629 1.00 93.94 83 ALA A CA 1
ATOM 626 C C . ALA A 1 83 ? 2.073 -7.057 -13.806 1.00 93.94 83 ALA A C 1
ATOM 628 O O . ALA A 1 83 ? 1.907 -8.128 -13.218 1.00 93.94 83 ALA A O 1
ATOM 629 N N . ALA A 1 84 ? 3.155 -6.816 -14.552 1.00 94.19 84 ALA A N 1
ATOM 630 C CA . ALA A 1 84 ? 4.208 -7.802 -14.789 1.00 94.19 84 ALA A CA 1
ATOM 631 C C . ALA A 1 84 ? 4.979 -8.184 -13.513 1.00 94.19 84 ALA A C 1
ATOM 633 O O . ALA A 1 84 ? 5.399 -9.331 -13.367 1.00 94.19 84 ALA A O 1
ATOM 634 N N . ILE A 1 85 ? 5.103 -7.262 -12.554 1.00 93.25 85 ILE A N 1
ATOM 635 C CA . ILE A 1 85 ? 5.671 -7.536 -11.222 1.00 93.25 85 ILE A CA 1
ATOM 636 C C . ILE A 1 85 ? 4.615 -7.999 -10.201 1.00 93.25 85 ILE A C 1
ATOM 638 O O . ILE A 1 85 ? 4.915 -8.164 -9.019 1.00 93.25 85 ILE A O 1
ATOM 642 N N . GLY A 1 86 ? 3.368 -8.231 -10.622 1.00 93.56 86 GLY A N 1
ATOM 643 C CA . GLY A 1 86 ? 2.300 -8.764 -9.772 1.00 93.56 86 GLY A CA 1
ATOM 644 C C . GLY A 1 86 ? 1.663 -7.754 -8.809 1.00 93.56 86 GLY A C 1
ATOM 645 O O . GLY A 1 86 ? 1.034 -8.162 -7.824 1.00 93.56 86 GLY A O 1
ATOM 646 N N . ILE A 1 87 ? 1.804 -6.455 -9.076 1.00 95.19 87 ILE A N 1
ATOM 647 C CA . ILE A 1 87 ? 1.094 -5.370 -8.392 1.00 95.19 87 ILE A CA 1
ATOM 648 C C . ILE A 1 87 ? -0.120 -4.992 -9.246 1.00 95.19 87 ILE A C 1
ATOM 650 O O . ILE A 1 87 ? -0.028 -4.265 -10.229 1.00 95.19 87 ILE A O 1
ATOM 654 N N . ASN A 1 88 ? -1.283 -5.524 -8.875 1.00 92.50 88 ASN A N 1
ATOM 655 C CA . ASN A 1 88 ? -2.551 -5.161 -9.504 1.00 92.50 88 ASN A CA 1
ATOM 656 C C . ASN A 1 88 ? -3.087 -3.827 -8.941 1.00 92.50 88 ASN A C 1
ATOM 658 O O . ASN A 1 88 ? -2.534 -3.258 -7.999 1.00 92.50 88 ASN A O 1
ATOM 662 N N . ARG A 1 89 ? -4.204 -3.339 -9.496 1.00 91.81 89 ARG A N 1
ATOM 663 C CA . ARG A 1 89 ? -4.834 -2.073 -9.079 1.00 91.81 89 ARG A CA 1
ATOM 664 C C . ARG A 1 89 ? -5.192 -2.029 -7.591 1.00 91.81 89 ARG A C 1
ATOM 666 O O . ARG A 1 89 ? -5.076 -0.984 -6.962 1.00 91.81 89 ARG A O 1
ATOM 673 N N . GLU A 1 90 ? -5.633 -3.151 -7.037 1.00 93.06 90 GLU A N 1
ATOM 674 C CA . GLU A 1 90 ? -6.008 -3.257 -5.630 1.00 93.06 90 GLU A CA 1
ATOM 675 C C . GLU A 1 90 ? -4.788 -3.137 -4.710 1.00 93.06 90 GLU A C 1
ATOM 677 O O . GLU A 1 90 ? -4.795 -2.347 -3.769 1.00 93.06 90 GLU A O 1
ATOM 682 N N . ARG A 1 91 ? -3.704 -3.846 -5.029 1.00 95.31 91 ARG A N 1
ATOM 683 C CA . ARG A 1 91 ? -2.423 -3.757 -4.319 1.00 95.31 91 ARG A CA 1
ATOM 684 C C . ARG A 1 91 ? -1.793 -2.384 -4.443 1.00 95.31 91 ARG A C 1
ATOM 686 O O . ARG A 1 91 ? -1.280 -1.876 -3.455 1.00 95.31 91 ARG A O 1
ATOM 693 N N . LEU A 1 92 ? -1.875 -1.768 -5.621 1.00 94.75 92 LEU A N 1
ATOM 694 C CA . LEU A 1 92 ? -1.444 -0.389 -5.814 1.00 94.75 92 LEU A CA 1
ATOM 695 C C . LEU A 1 92 ? -2.225 0.558 -4.894 1.00 94.75 92 LEU A C 1
ATOM 697 O O . LEU A 1 92 ? -1.618 1.382 -4.224 1.00 94.75 92 LEU A O 1
ATOM 701 N N . SER A 1 93 ? -3.549 0.398 -4.797 1.00 94.12 93 SER A N 1
ATOM 702 C CA . SER A 1 93 ? -4.372 1.200 -3.886 1.00 94.12 93 SER A CA 1
ATOM 703 C C . SER A 1 93 ? -4.034 0.967 -2.412 1.00 94.12 93 SER A C 1
ATOM 705 O O . SER A 1 93 ? -4.128 1.905 -1.629 1.00 94.12 93 SER A O 1
ATOM 707 N N . ILE A 1 94 ? -3.670 -0.256 -2.016 1.00 95.88 94 ILE A N 1
ATOM 708 C CA . ILE A 1 94 ? -3.207 -0.540 -0.651 1.00 95.88 94 ILE A CA 1
ATOM 709 C C . ILE A 1 94 ? -1.881 0.176 -0.389 1.00 95.88 94 ILE A C 1
ATOM 711 O O . ILE A 1 94 ? -1.764 0.893 0.598 1.00 95.88 94 ILE A O 1
ATOM 715 N N . LEU A 1 95 ? -0.904 0.009 -1.283 1.00 96.44 95 LEU A N 1
ATOM 716 C CA . LEU A 1 95 ? 0.423 0.613 -1.162 1.00 96.44 95 LEU A CA 1
ATOM 717 C C . LEU A 1 95 ? 0.361 2.146 -1.140 1.00 96.44 95 LEU A C 1
ATOM 719 O O . LEU A 1 95 ? 1.032 2.761 -0.319 1.00 96.44 95 LEU A O 1
ATOM 723 N N . ALA A 1 96 ? -0.482 2.751 -1.982 1.00 94.94 96 ALA A N 1
ATOM 724 C CA . ALA A 1 96 ? -0.708 4.196 -2.012 1.00 94.94 96 ALA A CA 1
ATOM 725 C C . ALA A 1 96 ? -1.196 4.744 -0.664 1.00 94.94 96 ALA A C 1
ATOM 727 O O . ALA A 1 96 ? -0.807 5.827 -0.259 1.00 94.94 96 ALA A O 1
ATOM 728 N N . ARG A 1 97 ? -2.013 3.979 0.066 1.00 95.00 97 ARG A N 1
ATOM 729 C CA . ARG A 1 97 ? -2.475 4.364 1.409 1.00 95.00 97 ARG A CA 1
ATOM 730 C C . ARG A 1 97 ? -1.437 4.041 2.479 1.00 95.00 97 ARG A C 1
ATOM 732 O O . ARG A 1 97 ? -1.303 4.773 3.450 1.00 95.00 97 ARG A O 1
ATOM 739 N N . ALA A 1 98 ? -0.705 2.942 2.307 1.00 95.50 98 ALA A N 1
ATOM 740 C CA . ALA A 1 98 ? 0.335 2.507 3.233 1.00 95.50 98 ALA A CA 1
ATOM 741 C C . ALA A 1 98 ? 1.450 3.553 3.373 1.00 95.50 98 ALA A C 1
ATOM 743 O O . ALA A 1 98 ? 1.914 3.789 4.486 1.00 95.50 98 ALA A O 1
ATOM 744 N N . VAL A 1 99 ? 1.841 4.217 2.278 1.00 95.19 99 VAL A N 1
ATOM 745 C CA . VAL A 1 99 ? 2.884 5.261 2.313 1.00 95.19 99 VAL A CA 1
ATOM 746 C C . VAL A 1 99 ? 2.494 6.509 3.102 1.00 95.19 99 VAL A C 1
ATOM 748 O O . VAL A 1 99 ? 3.379 7.223 3.569 1.00 95.19 99 VAL A O 1
ATOM 751 N N . ASP A 1 100 ? 1.200 6.743 3.310 1.00 94.00 100 ASP A N 1
ATOM 752 C CA . ASP A 1 100 ? 0.702 7.849 4.133 1.00 94.00 100 ASP A CA 1
ATOM 753 C C . ASP A 1 100 ? 0.502 7.439 5.603 1.00 94.00 100 ASP A C 1
ATOM 755 O O . ASP A 1 100 ? 0.197 8.272 6.453 1.00 94.00 100 ASP A O 1
ATOM 759 N N . CYS A 1 101 ? 0.678 6.154 5.927 1.00 94.81 101 CYS A N 1
ATOM 760 C CA . CYS A 1 101 ? 0.440 5.580 7.253 1.00 94.81 101 CYS A CA 1
ATOM 761 C C . CYS A 1 101 ? 1.561 4.609 7.671 1.00 94.81 101 CYS A C 1
ATOM 763 O O . CYS A 1 101 ? 1.289 3.573 8.281 1.00 94.81 101 CYS A O 1
ATOM 765 N N . LEU A 1 102 ? 2.821 4.921 7.338 1.00 95.38 102 LEU A N 1
ATOM 766 C CA . LEU A 1 102 ? 3.957 4.003 7.522 1.00 95.38 102 LEU A CA 1
ATOM 767 C C . LEU A 1 102 ? 4.138 3.536 8.974 1.00 95.38 102 LEU A C 1
ATOM 769 O O . LEU A 1 102 ? 4.496 2.386 9.190 1.00 95.38 102 LEU A O 1
ATOM 773 N N . GLU A 1 103 ? 3.845 4.379 9.966 1.00 96.81 103 GLU A N 1
ATOM 774 C CA . GLU A 1 103 ? 3.943 4.005 11.386 1.00 96.81 103 GLU A CA 1
ATOM 775 C C . GLU A 1 103 ? 2.929 2.920 11.780 1.00 96.81 103 GLU A C 1
ATOM 777 O O . GLU A 1 103 ? 3.257 1.988 12.513 1.00 96.81 103 GLU A O 1
ATOM 782 N N . LEU A 1 104 ? 1.703 2.999 11.250 1.00 97.44 104 LEU A N 1
ATOM 783 C CA . LEU A 1 104 ? 0.668 1.989 11.489 1.00 97.44 104 LEU A CA 1
ATOM 784 C C . LEU A 1 104 ? 0.991 0.689 10.754 1.00 97.44 104 LEU A C 1
ATOM 786 O O . LEU A 1 104 ? 0.783 -0.398 11.289 1.00 97.44 104 LEU A O 1
ATOM 790 N N . VAL A 1 105 ? 1.524 0.807 9.536 1.00 97.62 105 VAL A N 1
ATOM 791 C CA . VAL A 1 105 ? 2.015 -0.334 8.756 1.00 97.62 105 VAL A CA 1
ATOM 792 C C . VAL A 1 105 ? 3.148 -1.034 9.501 1.00 97.62 105 VAL A C 1
ATOM 794 O O . VAL A 1 105 ? 3.123 -2.255 9.612 1.00 97.62 105 VAL A O 1
ATOM 797 N N . GLU A 1 106 ? 4.106 -0.286 10.048 1.00 98.06 106 GLU A N 1
ATOM 798 C CA . GLU A 1 106 ? 5.214 -0.833 10.835 1.00 98.06 106 GLU A CA 1
ATOM 799 C C . GLU A 1 106 ? 4.708 -1.604 12.056 1.00 98.06 106 GLU A C 1
ATOM 801 O O . GLU A 1 106 ? 5.058 -2.770 12.249 1.00 98.06 106 GLU A O 1
ATOM 806 N N . ALA A 1 107 ? 3.817 -0.996 12.843 1.00 97.75 107 ALA A N 1
ATOM 807 C CA . ALA A 1 107 ? 3.226 -1.650 14.005 1.00 97.75 107 ALA A CA 1
ATOM 808 C C . ALA A 1 107 ? 2.504 -2.958 13.628 1.00 97.75 107 ALA A C 1
ATOM 810 O O . ALA A 1 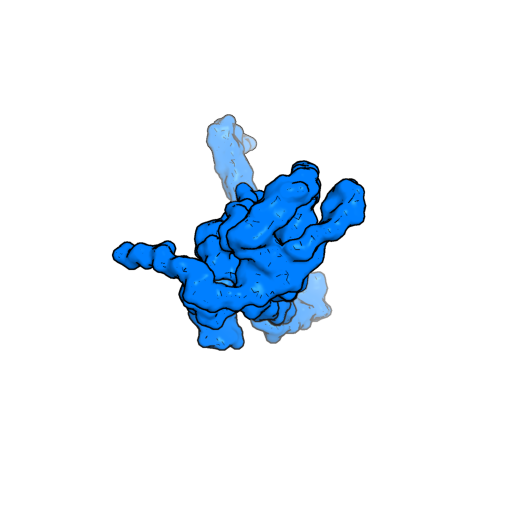107 ? 2.695 -3.987 14.282 1.00 97.75 107 ALA A O 1
ATOM 811 N N . ASP A 1 108 ? 1.727 -2.949 12.543 1.00 97.81 108 ASP A N 1
ATOM 812 C CA . ASP A 1 108 ? 1.024 -4.133 12.050 1.00 97.81 108 ASP A CA 1
ATOM 813 C C . ASP A 1 108 ? 1.990 -5.222 11.545 1.00 97.81 108 ASP A C 1
ATOM 815 O O . ASP A 1 108 ? 1.816 -6.406 11.854 1.00 97.81 108 ASP A O 1
ATOM 819 N N . LEU A 1 109 ? 3.036 -4.856 10.798 1.00 98.12 109 LEU A N 1
ATOM 820 C CA . LEU A 1 109 ? 4.048 -5.802 10.317 1.00 98.12 109 LEU A CA 1
ATOM 821 C C . LEU A 1 109 ? 4.799 -6.462 11.478 1.00 98.12 109 LEU A C 1
ATOM 823 O O . LEU A 1 109 ? 4.963 -7.690 11.487 1.00 98.12 109 LEU A O 1
ATOM 827 N N . GLN A 1 110 ? 5.188 -5.682 12.486 1.00 97.56 110 GLN A N 1
ATOM 828 C CA . GLN A 1 110 ? 5.832 -6.196 13.690 1.00 97.56 110 GLN A CA 1
ATOM 829 C C . GLN A 1 110 ? 4.889 -7.097 14.497 1.00 97.56 110 GLN A C 1
ATOM 831 O O . GLN A 1 110 ? 5.304 -8.153 14.991 1.00 97.56 110 GLN A O 1
ATOM 836 N N . HIS A 1 111 ? 3.617 -6.715 14.631 1.00 96.88 111 HIS A N 1
ATOM 837 C CA . HIS A 1 111 ? 2.643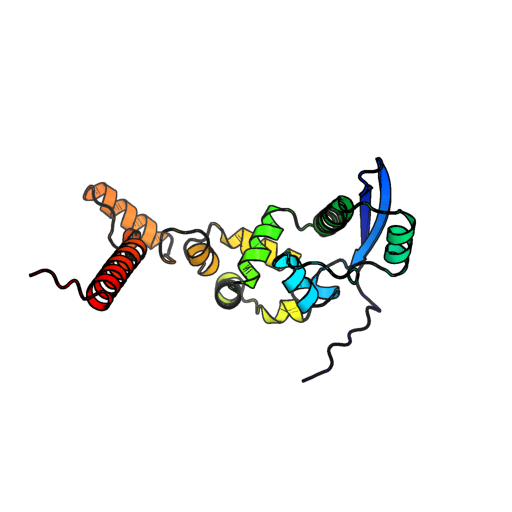 -7.454 15.427 1.00 96.88 111 HIS A CA 1
ATOM 838 C C . HIS A 1 111 ? 2.261 -8.795 14.786 1.00 96.88 111 HIS A C 1
ATOM 840 O O . HIS A 1 111 ? 2.395 -9.840 15.429 1.00 96.88 111 HIS A O 1
ATOM 846 N N . PHE A 1 112 ? 1.829 -8.781 13.521 1.00 96.94 112 PHE A N 1
ATOM 847 C CA . PHE A 1 112 ? 1.261 -9.957 12.853 1.00 96.94 112 PHE A CA 1
ATOM 848 C C . PHE A 1 112 ? 2.300 -10.838 12.161 1.00 96.94 112 PHE A C 1
ATOM 850 O O . PHE A 1 112 ? 2.101 -12.050 12.060 1.00 96.94 112 PHE A O 1
ATOM 857 N N . TYR A 1 113 ? 3.397 -10.254 11.674 1.00 96.81 113 TYR A N 1
ATOM 858 C CA . TYR A 1 113 ? 4.355 -10.964 10.822 1.00 96.81 113 TYR A CA 1
ATOM 859 C C . TYR A 1 113 ? 5.784 -10.984 11.362 1.00 96.81 113 TYR A C 1
ATOM 861 O O . TYR A 1 113 ? 6.610 -11.701 10.799 1.00 96.81 113 TYR A O 1
ATOM 869 N N . ARG A 1 114 ? 6.076 -10.253 12.450 1.00 97.62 114 ARG A N 1
ATOM 870 C CA . ARG A 1 114 ? 7.430 -10.109 13.017 1.00 97.62 114 ARG A CA 1
ATOM 871 C C . ARG A 1 114 ? 8.435 -9.589 11.980 1.00 97.62 114 ARG A C 1
ATOM 873 O O . ARG A 1 114 ? 9.562 -10.070 11.912 1.00 97.62 114 ARG A O 1
ATOM 880 N N . LEU A 1 115 ? 7.994 -8.644 11.152 1.00 97.06 115 LEU A N 1
ATOM 881 C CA . LEU A 1 115 ? 8.808 -7.997 10.122 1.00 97.06 115 LEU A CA 1
ATOM 882 C C . LEU A 1 115 ? 9.019 -6.522 10.458 1.00 97.06 115 LEU A C 1
ATOM 884 O O . LEU A 1 115 ? 8.123 -5.892 11.011 1.00 97.06 115 LEU A O 1
ATOM 888 N N . ASP A 1 116 ? 10.187 -6.006 10.084 1.00 96.56 116 ASP A N 1
ATOM 889 C CA . ASP A 1 116 ? 10.564 -4.593 10.173 1.00 96.56 116 ASP A CA 1
ATOM 890 C C . ASP A 1 116 ? 10.345 -3.937 8.797 1.00 96.56 116 ASP A C 1
ATOM 892 O O . ASP A 1 116 ? 10.831 -4.430 7.775 1.00 96.56 116 ASP A O 1
ATOM 896 N N . LEU A 1 117 ? 9.599 -2.836 8.732 1.00 96.38 117 LEU A N 1
ATOM 897 C CA . LEU A 1 117 ? 9.350 -2.069 7.510 1.00 96.38 117 LEU A CA 1
ATOM 898 C C . LEU A 1 117 ? 10.635 -1.467 6.947 1.00 96.38 117 LEU A C 1
ATOM 900 O O . LEU A 1 117 ? 10.708 -1.258 5.737 1.00 96.38 117 LEU A O 1
ATOM 904 N N . ALA A 1 118 ? 11.671 -1.243 7.762 1.00 95.81 118 ALA A N 1
ATOM 905 C CA . ALA A 1 118 ? 12.981 -0.796 7.297 1.00 95.81 118 ALA A CA 1
ATOM 906 C C . ALA A 1 118 ? 13.650 -1.809 6.351 1.00 95.81 118 ALA A C 1
ATOM 908 O O . ALA A 1 118 ? 14.537 -1.431 5.579 1.00 95.81 118 ALA A O 1
ATOM 909 N N . ASP A 1 119 ? 13.206 -3.068 6.337 1.00 95.19 119 ASP A N 1
ATOM 910 C CA . ASP A 1 119 ? 13.632 -4.056 5.346 1.00 95.19 119 ASP A CA 1
ATOM 911 C C . ASP A 1 119 ? 13.134 -3.727 3.932 1.00 95.19 119 ASP A C 1
ATOM 913 O O . ASP A 1 119 ? 13.732 -4.186 2.955 1.00 95.19 119 ASP A O 1
ATOM 917 N N . TRP A 1 120 ? 12.077 -2.919 3.791 1.00 94.75 120 TRP A N 1
ATOM 918 C CA . TRP A 1 120 ? 11.553 -2.503 2.491 1.00 94.75 120 TRP A CA 1
ATOM 919 C C . TRP A 1 120 ? 12.518 -1.584 1.736 1.00 94.75 120 TRP A C 1
ATOM 921 O O . TRP A 1 120 ? 13.008 -2.023 0.697 1.00 94.75 120 TRP A O 1
ATOM 931 N N . PRO A 1 121 ? 12.902 -0.389 2.230 1.00 93.25 121 PRO A N 1
ATOM 932 C CA . PRO A 1 121 ? 13.866 0.471 1.537 1.00 93.25 121 PRO A CA 1
ATOM 933 C C . PRO A 1 121 ? 15.250 -0.172 1.367 1.00 93.25 121 PRO A C 1
ATOM 935 O O . PRO A 1 121 ? 16.003 0.226 0.484 1.00 93.25 121 PRO A O 1
ATOM 938 N N . ARG A 1 122 ? 15.587 -1.191 2.171 1.00 91.00 122 ARG A N 1
ATOM 939 C CA . ARG A 1 122 ? 16.818 -1.989 2.023 1.00 91.00 122 ARG A CA 1
ATOM 940 C C . ARG A 1 122 ? 16.735 -3.056 0.923 1.00 91.00 122 ARG A C 1
ATOM 942 O O . ARG A 1 122 ? 17.737 -3.703 0.636 1.00 91.00 122 ARG A O 1
ATOM 949 N N . GLY A 1 123 ? 15.558 -3.280 0.338 1.00 87.94 123 GLY A N 1
ATOM 950 C CA . GLY A 1 123 ? 15.321 -4.296 -0.691 1.00 87.94 123 GLY A CA 1
ATOM 951 C C . GLY A 1 123 ? 15.217 -5.735 -0.169 1.00 87.94 123 GLY A C 1
ATOM 952 O O . GLY A 1 123 ? 15.178 -6.671 -0.968 1.00 87.94 123 GLY A O 1
ATOM 953 N N . VAL A 1 124 ? 15.155 -5.938 1.152 1.00 91.94 124 VAL A N 1
ATOM 954 C CA . VAL A 1 124 ? 14.973 -7.258 1.786 1.00 91.94 124 VAL A CA 1
ATOM 955 C C . VAL A 1 124 ? 13.495 -7.668 1.745 1.00 91.94 124 VAL A C 1
ATOM 957 O O . VAL A 1 124 ? 13.157 -8.811 1.416 1.00 91.94 124 VAL A O 1
ATOM 960 N N . LEU A 1 125 ? 12.594 -6.719 2.009 1.00 94.38 125 LEU A N 1
ATOM 961 C CA . LEU A 1 125 ? 11.155 -6.856 1.810 1.00 94.38 125 LEU A CA 1
ATOM 962 C C . LEU A 1 125 ? 10.780 -6.266 0.444 1.00 94.38 125 LEU A C 1
ATOM 964 O O . LEU A 1 125 ? 10.946 -5.079 0.212 1.00 94.38 125 LEU A O 1
ATOM 968 N N . SER A 1 126 ? 10.255 -7.086 -0.470 1.00 94.19 126 SER A N 1
ATOM 969 C CA . SER A 1 126 ? 9.783 -6.588 -1.773 1.00 94.19 126 SER A CA 1
ATOM 970 C C . SER A 1 126 ? 8.494 -5.774 -1.644 1.00 94.19 126 SER A C 1
ATOM 972 O O . SER A 1 126 ? 7.614 -6.129 -0.856 1.00 94.19 126 SER A O 1
ATOM 974 N N . THR A 1 127 ? 8.316 -4.764 -2.500 1.00 95.88 127 THR A N 1
ATOM 975 C CA . THR A 1 127 ? 7.089 -3.951 -2.589 1.00 95.88 127 THR A CA 1
ATOM 976 C C . THR A 1 127 ? 5.862 -4.832 -2.835 1.00 95.88 127 THR A C 1
ATOM 978 O O . THR A 1 127 ? 4.806 -4.655 -2.226 1.00 95.88 127 THR A O 1
ATOM 981 N N . ARG A 1 128 ? 6.009 -5.865 -3.677 1.00 95.75 128 ARG A N 1
ATOM 982 C CA . ARG A 1 128 ? 4.954 -6.862 -3.911 1.00 95.75 128 ARG A CA 1
ATOM 983 C C . ARG A 1 128 ? 4.599 -7.626 -2.635 1.00 95.75 128 ARG A C 1
ATOM 985 O O . ARG A 1 128 ? 3.420 -7.848 -2.370 1.00 95.75 128 ARG A O 1
ATOM 992 N N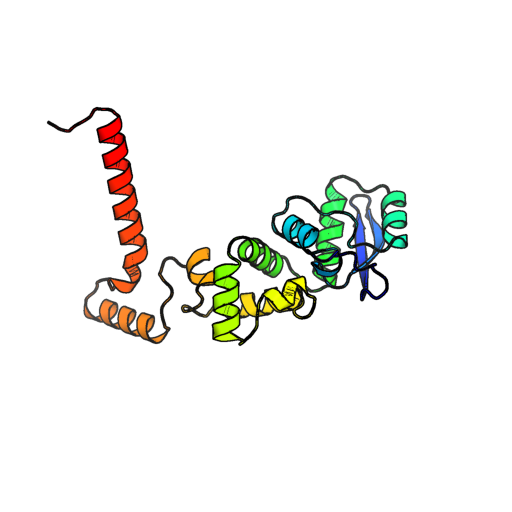 . ARG A 1 129 ? 5.598 -8.064 -1.858 1.00 96.25 129 ARG A N 1
ATOM 993 C CA . ARG A 1 129 ? 5.365 -8.802 -0.608 1.00 96.25 129 ARG A CA 1
ATOM 994 C C . ARG A 1 129 ? 4.716 -7.905 0.438 1.00 96.25 129 ARG A C 1
ATOM 996 O O . ARG A 1 129 ? 3.771 -8.363 1.068 1.00 96.25 129 ARG A O 1
ATOM 1003 N N . LEU A 1 130 ? 5.151 -6.650 0.564 1.00 97.38 130 LEU A N 1
ATOM 1004 C CA . LEU A 1 130 ? 4.496 -5.663 1.423 1.00 97.38 130 LEU A CA 1
ATOM 1005 C C . LEU A 1 130 ? 3.003 -5.550 1.083 1.00 97.38 130 LEU A C 1
ATOM 1007 O O . LEU A 1 130 ? 2.161 -5.733 1.957 1.00 97.38 130 LEU A O 1
ATOM 1011 N N . ALA A 1 131 ? 2.663 -5.372 -0.197 1.00 97.31 131 ALA A N 1
ATOM 1012 C CA . ALA A 1 131 ? 1.268 -5.289 -0.628 1.00 97.31 131 ALA A CA 1
ATOM 1013 C C . ALA A 1 131 ? 0.446 -6.535 -0.264 1.00 97.31 131 ALA A C 1
ATOM 1015 O O . ALA A 1 131 ? -0.682 -6.405 0.197 1.00 97.31 131 ALA A O 1
ATOM 1016 N N . VAL A 1 132 ? 1.009 -7.736 -0.444 1.00 96.75 132 VAL A N 1
ATOM 1017 C CA . VAL A 1 132 ? 0.342 -9.007 -0.104 1.00 96.75 132 VAL A CA 1
ATOM 1018 C C . VAL A 1 132 ? 0.114 -9.144 1.402 1.00 96.75 132 VAL A C 1
ATOM 1020 O O . VAL A 1 132 ? -0.953 -9.586 1.821 1.00 96.75 132 VAL A O 1
ATOM 1023 N N . LEU A 1 133 ? 1.097 -8.769 2.223 1.00 97.56 133 LEU A N 1
ATOM 1024 C CA . LEU A 1 133 ? 0.967 -8.813 3.680 1.00 97.56 133 LEU A CA 1
ATOM 1025 C C . LEU A 1 133 ? -0.131 -7.860 4.155 1.00 97.56 133 LEU A C 1
ATOM 1027 O O . LEU A 1 133 ? -0.991 -8.264 4.939 1.00 97.56 133 LEU A O 1
ATOM 1031 N N . MET A 1 134 ? -0.149 -6.639 3.617 1.00 97.44 134 MET A N 1
ATOM 1032 C CA . MET A 1 134 ? -1.179 -5.652 3.927 1.00 97.44 134 MET A CA 1
ATOM 1033 C C . MET A 1 134 ? -2.560 -6.079 3.425 1.00 97.44 134 MET A C 1
ATOM 1035 O O . MET A 1 134 ? -3.541 -5.946 4.150 1.00 97.44 134 MET A O 1
ATOM 1039 N N . GLU A 1 135 ? -2.656 -6.658 2.227 1.00 96.06 135 GLU A N 1
ATOM 1040 C CA . GLU A 1 135 ? -3.886 -7.266 1.705 1.00 96.06 135 GLU A CA 1
ATOM 1041 C C . GLU A 1 135 ? -4.425 -8.347 2.662 1.00 96.06 135 GLU A C 1
ATOM 1043 O O . GLU A 1 135 ? -5.615 -8.356 2.981 1.00 96.06 135 GLU A O 1
ATOM 1048 N N . GLY A 1 136 ? -3.543 -9.201 3.194 1.00 95.38 136 GLY A N 1
ATOM 1049 C CA . GLY A 1 136 ? -3.888 -10.250 4.158 1.00 95.38 136 GLY A CA 1
ATOM 1050 C C . GLY A 1 136 ? -4.431 -9.731 5.494 1.00 95.38 136 GLY A C 1
ATOM 1051 O O . GLY A 1 136 ? -5.242 -10.406 6.132 1.00 95.38 136 GLY A O 1
ATOM 1052 N N . LEU A 1 137 ? -4.052 -8.514 5.896 1.00 95.19 137 LEU A N 1
ATOM 1053 C CA . LEU A 1 137 ? -4.550 -7.879 7.118 1.00 95.19 137 LEU A CA 1
ATOM 1054 C C . LEU A 1 137 ? -5.940 -7.258 6.969 1.00 95.19 137 LEU A C 1
ATOM 1056 O O . LEU A 1 137 ? -6.545 -6.918 7.978 1.00 95.19 137 LEU A O 1
ATOM 1060 N N . ARG A 1 138 ? -6.508 -7.166 5.759 1.00 91.94 138 ARG A N 1
ATOM 1061 C CA . ARG A 1 138 ? -7.802 -6.486 5.552 1.00 91.94 138 ARG A CA 1
ATOM 1062 C C . ARG A 1 138 ? -8.943 -7.068 6.386 1.00 91.94 138 ARG A C 1
ATOM 1064 O O . ARG A 1 138 ? -9.880 -6.365 6.742 1.00 91.94 138 ARG A O 1
ATOM 1071 N N . ARG A 1 139 ? -8.887 -8.369 6.676 1.00 88.00 139 ARG A N 1
ATOM 1072 C CA . ARG A 1 139 ? -9.903 -9.073 7.475 1.00 88.00 139 ARG A CA 1
ATOM 1073 C C . ARG A 1 139 ? -9.550 -9.145 8.963 1.00 88.00 139 ARG A C 1
ATOM 1075 O O . ARG A 1 139 ? -10.209 -9.874 9.697 1.00 88.00 139 ARG A O 1
ATOM 1082 N N . ARG A 1 140 ? -8.493 -8.454 9.399 1.00 91.50 140 ARG A N 1
ATOM 1083 C CA . ARG A 1 140 ? -8.067 -8.392 10.797 1.00 91.50 140 ARG A CA 1
ATOM 1084 C C . ARG A 1 140 ? -8.598 -7.095 11.408 1.00 91.50 140 ARG A C 1
ATOM 1086 O O . ARG A 1 140 ? -8.043 -6.042 11.113 1.00 91.50 140 ARG A O 1
ATOM 1093 N N . PRO A 1 141 ? -9.639 -7.149 12.255 1.00 88.31 141 PRO A N 1
ATOM 1094 C CA . PRO A 1 141 ? -10.181 -5.945 12.889 1.00 88.31 141 PRO A CA 1
ATOM 1095 C C . PRO A 1 141 ? -9.193 -5.281 13.866 1.00 88.31 141 PRO A C 1
ATOM 1097 O O . PRO A 1 141 ? -9.356 -4.121 14.222 1.00 88.31 141 PRO A O 1
ATOM 1100 N N . GLU A 1 142 ? -8.150 -6.011 14.260 1.00 93.06 142 GLU A N 1
ATOM 1101 C CA . GLU A 1 142 ? -7.060 -5.557 15.129 1.00 93.06 142 GLU A CA 1
ATOM 1102 C C . GLU A 1 142 ? -5.969 -4.779 14.376 1.00 93.06 142 GLU A C 1
ATOM 1104 O O . GLU A 1 142 ? -5.120 -4.166 15.015 1.00 93.06 142 GLU A O 1
ATOM 1109 N N . SER A 1 143 ? -5.963 -4.810 13.035 1.00 95.62 143 SER A N 1
ATOM 1110 C CA . SER A 1 143 ? -4.980 -4.077 12.227 1.00 95.62 143 SER A CA 1
ATOM 1111 C C . SER A 1 143 ? -5.173 -2.578 12.402 1.00 95.62 143 SER A C 1
ATOM 1113 O O . SER A 1 143 ? -6.229 -2.038 12.063 1.00 95.62 143 SER A O 1
ATOM 1115 N N . LEU A 1 144 ? -4.131 -1.901 12.879 1.00 95.50 144 LEU A N 1
ATOM 1116 C CA . LEU A 1 144 ? -4.143 -0.457 13.080 1.00 95.50 144 LEU A CA 1
ATOM 1117 C C . LEU A 1 144 ? -4.293 0.273 11.744 1.00 95.50 144 LEU A C 1
ATOM 1119 O O . LEU A 1 144 ? -5.092 1.201 11.629 1.00 95.50 144 LEU A O 1
ATOM 1123 N N . PHE A 1 145 ? -3.585 -0.185 10.709 1.00 96.31 145 PHE A N 1
ATOM 1124 C CA . PHE A 1 145 ? -3.664 0.405 9.376 1.00 96.31 145 PHE A CA 1
ATOM 1125 C C . PHE A 1 145 ? -5.072 0.294 8.775 1.00 96.31 145 PHE A C 1
ATOM 1127 O O . PHE A 1 145 ? -5.604 1.269 8.239 1.00 96.31 145 PHE A O 1
ATOM 1134 N N . TRP A 1 146 ? -5.702 -0.884 8.835 1.00 94.81 146 TRP A N 1
ATOM 1135 C CA . TRP A 1 146 ? -7.038 -1.063 8.260 1.00 94.81 146 TRP A CA 1
ATOM 1136 C C . TRP A 1 146 ? -8.131 -0.411 9.099 1.00 94.81 146 TRP A C 1
ATOM 1138 O O . TRP A 1 146 ? -9.096 0.092 8.518 1.00 94.81 146 TRP A O 1
ATOM 1148 N N . ALA A 1 147 ? -7.963 -0.362 10.421 1.00 92.06 147 ALA A N 1
ATOM 1149 C CA . ALA A 1 147 ? -8.853 0.385 11.295 1.00 92.06 147 ALA A CA 1
ATOM 1150 C C . ALA A 1 147 ? -8.819 1.886 10.975 1.00 92.06 147 ALA A C 1
ATOM 1152 O O . ALA A 1 147 ? -9.868 2.512 10.845 1.00 92.06 147 ALA A O 1
ATOM 1153 N N . GLU A 1 148 ? -7.629 2.458 10.776 1.00 91.38 148 GLU A N 1
ATOM 1154 C CA . GLU A 1 148 ? -7.499 3.883 10.470 1.00 91.38 148 GLU A CA 1
ATOM 1155 C C . GLU A 1 148 ? -8.015 4.222 9.076 1.00 91.38 148 GLU A C 1
ATOM 1157 O O . GLU A 1 148 ? -8.712 5.211 8.874 1.00 91.38 148 GLU A O 1
ATOM 1162 N N . THR A 1 149 ? -7.698 3.382 8.097 1.00 90.31 149 THR A N 1
ATOM 1163 C CA . THR A 1 149 ? -7.978 3.725 6.708 1.00 90.31 149 THR A CA 1
ATOM 1164 C C . THR A 1 149 ? -9.392 3.329 6.279 1.00 90.31 149 THR A C 1
ATOM 1166 O O . THR A 1 149 ? -9.977 3.987 5.423 1.00 90.31 149 THR A O 1
ATOM 1169 N N . SER A 1 150 ? -9.965 2.242 6.795 1.00 84.19 150 SER A N 1
ATOM 1170 C CA . SER A 1 150 ? -11.161 1.641 6.179 1.00 84.19 150 SER A CA 1
ATOM 1171 C C . SER A 1 150 ? -12.246 1.197 7.159 1.00 84.19 150 SER A C 1
ATOM 1173 O O . SER A 1 150 ? -13.255 0.660 6.704 1.00 84.19 150 SER A O 1
ATOM 1175 N N . SER A 1 151 ? -12.061 1.392 8.466 1.00 80.81 151 SER A N 1
ATOM 1176 C CA . SER A 1 151 ? -13.040 1.015 9.490 1.00 80.81 151 SER A CA 1
ATOM 1177 C C . SER A 1 151 ? -13.724 2.240 10.088 1.00 80.81 151 SER A C 1
ATOM 1179 O O . SER A 1 151 ? -13.105 3.279 10.297 1.00 80.81 151 SER A O 1
ATOM 1181 N N . GLU A 1 152 ? -15.000 2.083 10.432 1.00 77.56 152 GLU A N 1
ATOM 1182 C CA . GLU A 1 152 ? -15.762 3.061 11.223 1.00 77.56 152 GLU A CA 1
ATOM 1183 C C . GLU A 1 152 ? -15.489 2.930 12.732 1.00 77.56 152 GLU A C 1
ATOM 1185 O O . GLU A 1 152 ? -15.899 3.774 13.529 1.00 77.56 152 GLU A O 1
ATOM 1190 N N . PHE A 1 153 ? -14.795 1.864 13.131 1.00 80.38 153 PHE A N 1
ATOM 1191 C CA . PHE A 1 153 ? -14.514 1.525 14.521 1.00 80.38 153 PHE A CA 1
ATOM 1192 C C . PHE A 1 153 ? -13.014 1.548 14.789 1.00 80.38 153 PHE A C 1
ATOM 1194 O O . PHE A 1 153 ? -12.208 1.304 13.887 1.00 80.38 153 PHE A O 1
ATOM 1201 N N . ASP A 1 154 ? -12.661 1.803 16.048 1.00 86.88 154 ASP A N 1
ATOM 1202 C CA . ASP A 1 154 ? -11.300 1.626 16.546 1.00 86.88 154 ASP A CA 1
ATOM 1203 C C . ASP A 1 154 ? -10.815 0.175 16.331 1.00 86.88 154 ASP A C 1
ATOM 1205 O O . ASP A 1 154 ? -11.643 -0.735 16.191 1.00 86.88 154 ASP A O 1
ATOM 1209 N N . PRO A 1 155 ? -9.491 -0.067 16.309 1.00 87.19 155 PRO A N 1
ATOM 1210 C CA . PRO A 1 155 ? -8.953 -1.420 16.259 1.00 87.19 155 PRO A CA 1
ATOM 1211 C C . PRO A 1 155 ? -9.472 -2.243 17.443 1.00 87.19 155 PRO A C 1
ATOM 1213 O O . PRO A 1 155 ? -9.303 -1.863 18.604 1.00 87.19 155 PRO A O 1
ATOM 1216 N N . LEU A 1 156 ? -10.115 -3.373 17.157 1.00 88.56 156 LEU A N 1
ATOM 1217 C CA . LEU A 1 156 ? -10.772 -4.214 18.158 1.00 88.56 156 LEU A CA 1
ATOM 1218 C C . LEU A 1 156 ? -10.486 -5.682 17.881 1.00 88.56 156 LEU A C 1
ATOM 1220 O O . LEU A 1 156 ? -10.439 -6.105 16.726 1.00 88.56 156 LEU A O 1
ATOM 1224 N N . THR A 1 157 ? -10.366 -6.479 18.943 1.00 88.94 157 THR A N 1
ATOM 1225 C CA . THR A 1 157 ? -10.261 -7.931 18.781 1.00 88.94 157 THR A CA 1
ATOM 1226 C C . THR A 1 157 ? -11.559 -8.519 18.251 1.00 88.94 157 THR A C 1
ATOM 1228 O O . THR A 1 157 ? -12.654 -7.986 18.473 1.00 88.94 157 THR A O 1
ATOM 1231 N N . SER A 1 158 ? -11.444 -9.656 17.570 1.00 87.12 158 SER A N 1
ATOM 1232 C CA . SER A 1 158 ? -12.614 -10.357 17.031 1.00 87.12 158 SER A CA 1
ATOM 1233 C C . SER A 1 158 ? -13.608 -10.723 18.142 1.00 87.12 158 SER A C 1
ATOM 1235 O O . SER A 1 158 ? -14.817 -10.579 17.971 1.00 87.12 158 SER A O 1
ATOM 1237 N N . GLU A 1 159 ? -13.109 -11.119 19.313 1.00 91.19 159 GLU A N 1
ATOM 1238 C CA . GLU A 1 159 ? -13.911 -11.436 20.497 1.00 91.19 159 GLU A CA 1
ATOM 1239 C C . GLU A 1 159 ? -14.658 -10.206 21.010 1.00 91.19 159 GLU A C 1
ATOM 1241 O O . GLU A 1 159 ? -15.838 -10.298 21.343 1.00 91.19 159 GLU A O 1
ATOM 1246 N N . SER A 1 160 ? -14.000 -9.044 21.028 1.00 90.50 160 SER A N 1
ATOM 1247 C CA . SER A 1 160 ? -14.610 -7.786 21.472 1.00 90.50 160 SER A CA 1
ATOM 1248 C C . SER A 1 160 ? -15.782 -7.391 20.572 1.00 90.50 160 SER A C 1
ATOM 1250 O O . SER A 1 160 ? -16.831 -6.978 21.065 1.00 90.50 160 SER A O 1
ATOM 1252 N N . ILE A 1 161 ? -15.638 -7.583 19.257 1.00 88.81 161 ILE A N 1
ATOM 1253 C CA . ILE A 1 161 ? -16.711 -7.343 18.281 1.00 88.81 161 ILE A CA 1
ATOM 1254 C C . ILE A 1 161 ? -17.872 -8.320 18.496 1.00 88.81 161 ILE A C 1
ATOM 1256 O O . ILE A 1 161 ? -19.031 -7.904 18.499 1.00 88.81 161 ILE A O 1
ATOM 1260 N N . ILE A 1 162 ? -17.584 -9.606 18.719 1.00 91.12 162 ILE A N 1
ATOM 1261 C CA . ILE A 1 162 ? -18.618 -10.619 18.976 1.00 91.12 162 ILE A CA 1
ATOM 1262 C C . ILE A 1 162 ? -19.392 -10.285 20.257 1.00 91.12 162 ILE A C 1
ATOM 1264 O O . ILE A 1 162 ? -20.623 -10.281 20.245 1.00 91.12 162 ILE A O 1
ATOM 1268 N N . LEU A 1 163 ? -18.693 -9.955 21.346 1.00 93.69 163 LEU A N 1
ATOM 1269 C CA . LEU A 1 163 ? -19.317 -9.587 22.620 1.00 93.69 163 LEU A CA 1
ATOM 1270 C C . LEU A 1 163 ? -20.167 -8.317 22.494 1.00 93.69 163 LEU A C 1
ATOM 1272 O O . LEU A 1 163 ? -21.289 -8.275 23.001 1.00 93.69 163 LEU A O 1
ATOM 1276 N N . ALA A 1 164 ? -19.683 -7.313 21.761 1.00 91.94 164 ALA A N 1
ATOM 1277 C CA . ALA A 1 164 ? -20.449 -6.112 21.446 1.00 91.94 164 ALA A CA 1
ATOM 1278 C C . ALA A 1 164 ? -21.717 -6.422 20.624 1.00 91.94 164 ALA A C 1
ATOM 1280 O O . ALA A 1 164 ? -22.774 -5.837 20.867 1.00 91.94 164 ALA A O 1
ATOM 1281 N N . GLY A 1 165 ? -21.640 -7.374 19.689 1.00 91.06 165 GLY A N 1
ATOM 1282 C CA . GLY A 1 165 ? -22.793 -7.854 18.926 1.00 91.06 165 GLY A CA 1
ATOM 1283 C C . GLY A 1 165 ? -23.830 -8.567 19.799 1.00 91.06 165 GLY A C 1
ATOM 1284 O O . GLY A 1 165 ? -25.025 -8.300 19.672 1.00 91.06 165 GLY A O 1
ATOM 1285 N N . ILE A 1 166 ? -23.385 -9.416 20.733 1.00 94.62 166 ILE A N 1
ATOM 1286 C CA . ILE A 1 166 ? -24.263 -10.087 21.707 1.00 9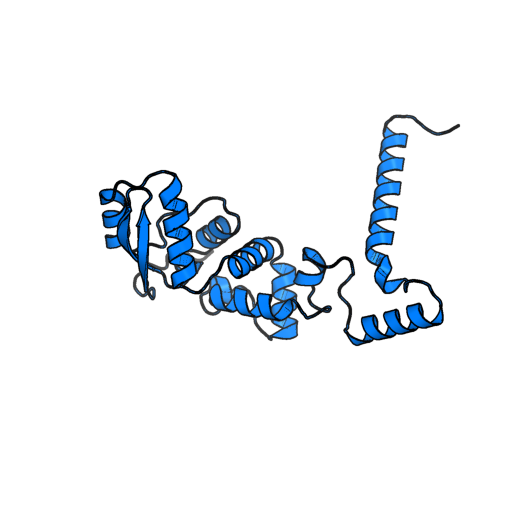4.62 166 ILE A CA 1
ATOM 1287 C C . ILE A 1 166 ? -24.979 -9.054 22.581 1.00 94.62 166 ILE A C 1
ATOM 1289 O O . ILE A 1 166 ? -26.192 -9.149 22.765 1.00 94.62 166 ILE A O 1
ATOM 1293 N N . PHE A 1 167 ? -24.263 -8.040 23.076 1.00 94.94 167 PHE A N 1
ATOM 1294 C CA . PHE A 1 167 ? -24.881 -6.941 23.818 1.00 94.94 167 PHE A CA 1
ATOM 1295 C C . PHE A 1 167 ? -26.006 -6.282 23.015 1.00 94.94 167 PHE A C 1
ATOM 1297 O O . PHE A 1 167 ? -27.097 -6.073 23.548 1.00 94.94 167 PHE A O 1
ATOM 1304 N N . GLY A 1 168 ? -25.773 -5.991 21.732 1.00 92.31 168 GLY A N 1
ATOM 1305 C CA . GLY A 1 168 ? -26.790 -5.357 20.900 1.00 92.31 168 GLY A CA 1
ATOM 1306 C C . GLY A 1 168 ? -27.992 -6.246 20.614 1.00 92.31 168 GLY A C 1
ATOM 1307 O O . GLY A 1 168 ? -29.122 -5.764 20.643 1.00 92.31 168 GLY A O 1
ATOM 1308 N N . ALA A 1 169 ? -27.777 -7.551 20.445 1.00 94.00 169 ALA A N 1
ATOM 1309 C CA . ALA A 1 169 ? -28.865 -8.513 20.307 1.00 94.00 169 ALA A CA 1
ATOM 1310 C C . ALA A 1 169 ? -29.737 -8.603 21.574 1.00 94.00 169 ALA A C 1
ATOM 1312 O O . ALA A 1 169 ? -30.950 -8.766 21.467 1.00 94.00 169 ALA A O 1
ATOM 1313 N N . LEU A 1 170 ? -29.137 -8.479 22.764 1.00 95.62 170 LEU A N 1
ATOM 1314 C CA . LEU A 1 170 ? -29.850 -8.573 24.043 1.00 95.62 170 LEU A CA 1
ATOM 1315 C C . LEU A 1 170 ? -30.553 -7.272 24.450 1.00 95.62 170 LEU A C 1
ATOM 1317 O O . LEU A 1 170 ? -31.605 -7.318 25.082 1.00 95.62 170 LEU A O 1
ATOM 1321 N N . THR A 1 171 ? -29.973 -6.118 24.124 1.00 94.00 171 THR A N 1
ATOM 1322 C CA . THR A 1 171 ? -30.458 -4.806 24.590 1.00 94.00 171 THR A CA 1
ATOM 1323 C C . THR A 1 171 ? -31.226 -4.022 23.530 1.00 94.00 171 THR A C 1
ATOM 1325 O O . THR A 1 171 ? -31.912 -3.056 23.859 1.00 94.00 171 THR A O 1
ATOM 1328 N N . GLY A 1 172 ? -31.106 -4.402 22.255 1.00 92.75 172 GLY A N 1
ATOM 1329 C CA . GLY A 1 172 ? -31.625 -3.633 21.124 1.00 92.75 172 GLY A CA 1
ATOM 1330 C C . GLY A 1 172 ? -30.838 -2.349 20.826 1.00 92.75 172 GLY A C 1
ATOM 1331 O O . GLY A 1 172 ? -31.294 -1.542 20.019 1.00 92.75 172 GLY A O 1
ATOM 1332 N N . GLN A 1 173 ? -29.679 -2.135 21.461 1.00 91.94 173 GLN A N 1
ATOM 1333 C CA . GLN A 1 173 ? -28.845 -0.937 21.306 1.00 91.94 173 GLN A CA 1
ATOM 1334 C C . GLN A 1 173 ? -27.436 -1.289 20.819 1.00 91.94 173 GLN A C 1
ATOM 1336 O O . GLN A 1 173 ? -26.884 -2.323 21.175 1.00 91.94 173 GLN A O 1
ATOM 1341 N N . GLN A 1 174 ? -26.802 -0.421 20.029 1.00 87.94 174 GLN A N 1
ATOM 1342 C CA . GLN A 1 174 ? -25.407 -0.634 19.634 1.00 87.94 174 GLN A CA 1
ATOM 1343 C C . GLN A 1 174 ? -24.472 -0.474 20.846 1.00 87.94 174 GLN A C 1
ATOM 1345 O O . GLN A 1 174 ? -24.645 0.440 21.650 1.00 87.94 174 GLN A O 1
ATOM 1350 N N . HIS A 1 175 ? -23.479 -1.358 20.987 1.00 91.56 175 HIS A N 1
ATOM 1351 C CA . HIS A 1 175 ? -22.529 -1.275 22.099 1.00 91.56 175 HIS A CA 1
ATOM 1352 C C . HIS A 1 175 ? -21.636 -0.023 21.973 1.00 91.56 175 HIS A C 1
ATOM 1354 O O . HIS A 1 175 ? -21.102 0.202 20.883 1.00 91.56 175 HIS A O 1
ATOM 1360 N N . PRO A 1 176 ? -21.364 0.725 23.064 1.00 89.31 176 PRO A N 1
ATOM 1361 C CA . PRO A 1 176 ? -20.547 1.944 23.024 1.00 89.31 176 PRO A CA 1
ATOM 1362 C C . PRO A 1 176 ? -19.150 1.773 22.410 1.00 89.31 176 PRO A C 1
ATOM 1364 O O . PRO A 1 176 ? -18.642 2.681 21.764 1.00 89.31 176 PRO A O 1
ATOM 1367 N N . LEU A 1 177 ? -18.524 0.597 22.548 1.00 87.81 177 LEU A N 1
ATOM 1368 C CA . LEU A 1 177 ? -17.237 0.308 21.881 1.00 87.81 177 LEU A CA 1
ATOM 1369 C C . LEU A 1 177 ? -17.311 0.420 20.352 1.00 87.81 177 LEU A C 1
ATOM 1371 O O . LEU A 1 177 ? -16.327 0.791 19.726 1.00 87.81 177 LEU A O 1
ATOM 1375 N N . LEU A 1 178 ? -18.466 0.117 19.755 1.00 86.38 178 LEU A N 1
ATOM 1376 C CA . LEU A 1 178 ? -18.684 0.236 18.315 1.00 86.38 178 LEU A CA 1
ATOM 1377 C C . LEU A 1 178 ? -19.140 1.647 17.912 1.00 86.38 178 LEU A C 1
ATOM 1379 O O . LEU A 1 178 ? -19.299 1.911 16.732 1.00 86.38 178 LEU A O 1
ATOM 1383 N N . THR A 1 179 ? -19.383 2.568 18.843 1.00 88.38 179 THR A N 1
ATOM 1384 C CA . THR A 1 179 ? -19.745 3.960 18.509 1.00 88.38 179 THR A CA 1
ATOM 1385 C C . THR A 1 179 ? -18.693 4.965 18.958 1.00 88.38 179 THR A C 1
ATOM 1387 O O . THR A 1 179 ? -18.697 6.095 18.480 1.00 88.38 179 THR A O 1
ATOM 1390 N N . ALA A 1 180 ? -17.737 4.550 19.794 1.00 87.12 180 ALA A N 1
ATOM 1391 C CA . ALA A 1 180 ? -16.760 5.415 20.448 1.00 87.12 180 ALA A CA 1
ATOM 1392 C C . ALA A 1 180 ? -16.008 6.357 19.495 1.00 87.12 180 ALA A C 1
ATOM 1394 O O . ALA A 1 180 ? -15.810 7.528 19.822 1.00 87.12 180 ALA A O 1
ATOM 1395 N N . ARG A 1 181 ? -15.590 5.882 18.315 1.00 87.38 181 ARG A N 1
ATOM 1396 C CA . ARG A 1 181 ? -14.927 6.727 17.308 1.00 87.38 181 ARG A CA 1
ATOM 1397 C C . ARG A 1 181 ? -15.864 7.820 16.789 1.00 87.38 181 ARG A C 1
ATOM 1399 O O . ARG A 1 181 ? -15.554 9.002 16.911 1.00 87.38 181 ARG A O 1
ATOM 1406 N N . LYS A 1 182 ? -17.045 7.429 16.311 1.00 86.88 182 LYS A N 1
ATOM 1407 C CA . LYS A 1 182 ? -18.078 8.345 15.810 1.00 86.88 182 LYS A CA 1
ATOM 1408 C C . LYS A 1 182 ? -18.537 9.347 16.871 1.00 86.88 182 LYS A C 1
ATOM 1410 O O . LYS A 1 182 ? -18.751 10.520 16.572 1.00 86.88 182 LYS A O 1
ATOM 1415 N N . ASP A 1 183 ? -18.660 8.904 18.118 1.00 87.56 183 ASP A N 1
ATOM 1416 C CA . ASP A 1 183 ? -19.049 9.756 19.239 1.00 87.56 183 ASP A CA 1
ATOM 1417 C C . ASP A 1 183 ? -17.966 10.805 19.538 1.00 87.56 183 ASP A C 1
ATOM 1419 O O . ASP A 1 183 ? -18.287 11.979 19.747 1.00 87.56 183 ASP A O 1
ATOM 1423 N N . ARG A 1 184 ? -16.680 10.420 19.483 1.00 89.06 184 ARG A N 1
ATOM 1424 C CA . ARG A 1 184 ? -15.543 11.350 19.608 1.00 89.06 184 ARG A CA 1
ATOM 1425 C C . ARG A 1 184 ? -15.500 12.363 18.464 1.00 89.06 184 ARG A C 1
ATOM 1427 O O . ARG A 1 184 ? -15.310 13.548 18.727 1.00 89.06 184 ARG A O 1
ATOM 1434 N N . GLU A 1 185 ? -15.719 11.929 17.226 1.00 88.12 185 GLU A N 1
ATOM 1435 C CA . GLU A 1 185 ? -15.774 12.813 16.053 1.00 88.12 185 GLU A CA 1
ATOM 1436 C C . GLU A 1 185 ? -16.931 13.816 16.166 1.00 88.12 185 GLU A C 1
ATOM 1438 O O . GLU A 1 185 ? -16.722 15.024 16.052 1.00 88.12 185 GLU A O 1
ATOM 1443 N N . SER A 1 186 ? -18.132 13.348 16.517 1.00 88.44 186 SER A N 1
ATOM 1444 C CA . SER A 1 186 ? -19.302 14.206 16.742 1.00 88.44 186 SER A CA 1
ATOM 1445 C C . SER A 1 186 ? -19.068 15.229 17.861 1.00 88.44 186 SER A C 1
ATOM 1447 O O . SER A 1 186 ? -19.475 16.390 17.752 1.00 88.44 186 SER A O 1
ATOM 1449 N N . ALA A 1 187 ? -18.405 14.823 18.948 1.00 89.38 187 ALA A N 1
ATOM 1450 C CA . ALA A 1 187 ? -18.043 15.724 20.037 1.00 89.38 187 ALA A CA 1
ATOM 1451 C C . ALA A 1 187 ? -17.029 16.789 19.582 1.00 89.38 187 ALA A C 1
ATOM 1453 O O . ALA A 1 187 ? -17.224 17.975 19.863 1.00 89.38 187 ALA A O 1
ATOM 1454 N N . ALA A 1 188 ? -16.000 16.390 18.830 1.00 89.31 188 ALA A N 1
ATOM 1455 C CA . ALA A 1 188 ? -14.989 17.296 18.293 1.00 89.31 188 ALA A CA 1
ATOM 1456 C C . ALA A 1 188 ? -15.586 18.307 17.300 1.00 89.31 188 ALA A C 1
ATOM 1458 O O . ALA A 1 188 ? -15.281 19.498 17.373 1.00 89.31 188 ALA A O 1
ATOM 1459 N N . GLU A 1 189 ? -16.490 17.873 16.419 1.00 89.56 189 GLU A N 1
ATOM 1460 C CA . GLU A 1 189 ? -17.199 18.756 15.488 1.00 89.56 189 GLU A CA 1
ATOM 1461 C C . GLU A 1 189 ? -18.061 19.788 16.213 1.00 89.56 189 GLU A C 1
ATOM 1463 O O . GLU A 1 189 ? -18.003 20.978 15.893 1.00 89.56 189 GLU A O 1
ATOM 1468 N N . LYS A 1 190 ? -18.830 19.361 17.225 1.00 89.12 190 LYS A N 1
ATOM 1469 C CA . LYS A 1 190 ? -19.634 20.272 18.054 1.00 89.12 190 LYS A CA 1
ATOM 1470 C C . LYS A 1 190 ? -18.749 21.297 18.751 1.00 89.12 190 LYS A C 1
ATOM 1472 O O . LYS A 1 190 ? -19.071 22.484 18.743 1.00 89.12 190 LYS A O 1
ATOM 1477 N N . GLN A 1 191 ? -17.617 20.864 19.298 1.00 88.69 191 GLN A N 1
ATOM 1478 C CA . GLN A 1 191 ? -16.679 21.753 19.973 1.00 88.69 191 GLN A CA 1
ATOM 1479 C C . GLN A 1 191 ? -16.026 22.743 18.999 1.00 88.69 191 GLN A C 1
ATOM 1481 O O . GLN A 1 191 ? -15.951 23.936 19.294 1.00 88.69 191 GLN A O 1
ATOM 1486 N N . ALA A 1 192 ? -15.638 22.295 17.803 1.00 89.06 192 ALA A N 1
ATOM 1487 C CA . ALA A 1 192 ? -15.115 23.164 16.752 1.00 89.06 192 ALA A CA 1
ATOM 1488 C C . ALA A 1 192 ? -16.174 24.159 16.244 1.00 89.06 192 ALA A C 1
ATOM 1490 O O . ALA A 1 192 ? -15.865 25.326 16.001 1.00 89.06 192 ALA A O 1
ATOM 1491 N N . ALA A 1 193 ? -17.432 23.733 16.106 1.00 86.50 193 ALA A N 1
ATOM 1492 C CA . ALA A 1 193 ? -18.542 24.604 15.730 1.00 86.50 193 ALA A CA 1
ATOM 1493 C C . ALA A 1 193 ? -18.806 25.673 16.801 1.00 86.50 193 ALA A C 1
ATOM 1495 O O . ALA A 1 193 ? -18.907 26.854 16.466 1.00 86.50 193 ALA A O 1
ATOM 1496 N N . MET A 1 194 ? -18.831 25.287 18.080 1.00 85.12 194 MET A N 1
ATOM 1497 C CA . MET A 1 194 ? -18.954 26.220 19.205 1.00 85.12 194 MET A CA 1
ATOM 1498 C C . MET A 1 194 ? -17.786 27.211 19.247 1.00 85.12 194 MET A C 1
ATOM 1500 O O . MET A 1 194 ? -18.018 28.412 19.372 1.00 85.12 194 MET A O 1
ATOM 1504 N N . ALA A 1 195 ? -16.547 26.750 19.050 1.00 87.44 195 ALA A N 1
ATOM 1505 C CA . ALA A 1 195 ? -15.371 27.619 18.991 1.00 87.44 195 ALA A CA 1
ATOM 1506 C C . ALA A 1 195 ? -15.449 28.623 17.825 1.00 87.44 195 ALA A C 1
ATOM 1508 O O . ALA A 1 195 ? -15.130 29.799 17.993 1.00 87.44 195 ALA A O 1
ATOM 1509 N N . ARG A 1 196 ? -15.942 28.202 16.650 1.00 86.00 196 ARG A N 1
ATOM 1510 C CA . ARG A 1 196 ? -16.176 29.097 15.500 1.00 86.00 196 ARG A CA 1
ATOM 1511 C C . ARG A 1 196 ? -17.280 30.122 15.773 1.00 86.00 196 ARG A C 1
ATOM 1513 O O . ARG A 1 196 ? -17.155 31.260 15.328 1.00 86.00 196 ARG A O 1
ATOM 1520 N N . MET A 1 197 ? -18.347 29.745 16.479 1.00 81.88 197 MET A N 1
ATOM 1521 C CA . MET A 1 197 ? -19.419 30.671 16.876 1.00 81.88 197 MET A CA 1
ATOM 1522 C C . MET A 1 197 ? -18.917 31.710 17.887 1.00 81.88 197 MET A C 1
ATOM 1524 O O . MET A 1 197 ? -19.146 32.904 17.699 1.00 81.88 197 MET A O 1
ATOM 1528 N N . GLN A 1 198 ? -18.148 31.270 18.888 1.00 81.44 198 GLN A N 1
ATOM 1529 C CA . GLN A 1 198 ? -17.511 32.145 19.876 1.00 81.44 198 GLN A CA 1
ATOM 1530 C C . GLN A 1 198 ? -16.508 33.109 19.226 1.00 81.44 198 GLN A C 1
ATOM 1532 O O . GLN A 1 198 ? -16.548 34.306 19.497 1.00 81.44 198 GLN A O 1
ATOM 1537 N N . ALA A 1 199 ? -15.673 32.628 18.298 1.00 77.38 199 ALA A N 1
ATOM 1538 C CA . ALA A 1 199 ? -14.727 33.463 17.552 1.00 77.38 199 ALA A CA 1
ATOM 1539 C C . ALA A 1 199 ? -15.413 34.509 16.652 1.00 77.38 199 ALA A C 1
ATOM 1541 O O . ALA A 1 199 ? -14.827 35.544 16.347 1.00 77.38 199 ALA A O 1
ATOM 1542 N N . ARG A 1 200 ? -16.663 34.263 16.238 1.00 79.75 200 ARG A N 1
ATOM 1543 C CA . ARG A 1 200 ? -17.491 35.209 15.470 1.00 79.75 200 ARG A CA 1
ATOM 1544 C C . ARG A 1 200 ? -18.282 36.186 16.352 1.00 79.75 200 ARG A C 1
ATOM 1546 O O . ARG A 1 200 ? -19.089 36.941 15.822 1.00 79.75 200 ARG A O 1
ATOM 1553 N N . GLY A 1 201 ? -18.078 36.177 17.673 1.00 67.94 201 GLY A N 1
ATOM 1554 C CA . GLY A 1 201 ? -18.769 37.069 18.614 1.00 67.94 201 GLY A CA 1
ATOM 1555 C C . GLY A 1 201 ? -20.255 36.751 18.811 1.00 67.94 201 GLY A C 1
ATOM 1556 O O . GLY A 1 201 ? -20.976 37.539 19.417 1.00 67.94 201 GLY A O 1
ATOM 1557 N N . LEU A 1 202 ? -20.721 35.603 18.315 1.00 60.94 202 LEU A N 1
ATOM 1558 C CA . LEU A 1 202 ? -22.084 35.120 18.509 1.00 60.94 202 LEU A CA 1
ATOM 1559 C C . LEU A 1 202 ? -22.105 34.250 19.764 1.00 60.94 202 LEU A C 1
ATOM 1561 O O . LEU A 1 202 ? -22.051 33.023 19.693 1.00 60.94 202 LEU A O 1
ATOM 1565 N N . THR A 1 203 ? -22.151 34.882 20.932 1.00 52.84 203 THR A N 1
ATOM 1566 C CA . THR A 1 203 ? -22.575 34.192 22.150 1.00 52.84 203 THR A CA 1
ATOM 1567 C C . THR A 1 203 ? -24.097 34.234 22.213 1.00 52.84 203 THR A C 1
ATOM 1569 O O . THR A 1 203 ? -24.706 35.301 22.147 1.00 52.84 203 THR A O 1
ATOM 1572 N N . ALA A 1 204 ? -24.719 33.054 22.283 1.00 53.34 204 ALA A N 1
ATOM 1573 C CA . ALA A 1 204 ? -26.143 32.937 22.559 1.00 53.34 204 ALA A CA 1
ATOM 1574 C C . ALA A 1 204 ? -26.436 33.642 23.894 1.00 53.34 204 ALA A C 1
ATOM 1576 O O . ALA A 1 204 ? -25.875 33.262 24.924 1.00 53.34 204 ALA A O 1
ATOM 1577 N N . ARG A 1 205 ? -27.235 34.711 23.836 1.00 40.75 205 ARG A N 1
ATOM 1578 C CA . ARG A 1 205 ? -27.907 35.294 25.000 1.00 40.75 205 ARG A CA 1
ATOM 1579 C C . ARG A 1 205 ? -29.082 34.420 25.402 1.00 40.75 205 ARG A C 1
ATOM 1581 O O . ARG A 1 205 ? -29.738 33.890 24.477 1.00 40.75 205 ARG A O 1
#

pLDDT: mean 87.55, std 13.98, range [27.97, 98.12]

Radius of gyration: 23.36 Å; chains: 1; bounding box: 57×48×57 Å

Secondary structure (DSSP, 8-state):
-------STT--EEEEEEE-TTS-EEEEEEESSGGGG-HHHHHHHHHTS---GGGB-HHHHHHHHHT---TTHHHHHHHHHHHHTT--HHHHHHHHHHTT-HHHHHHHIIIII---GGGTTTTSS-HHHHHHHHHHGGG-TT-HHHHHHH-SS----HHHHHHHHHHHHHHSS--GGGTHHHHHHHHHHHHHHHHHHHHTT----

Organism: NCBI:txid38284

Sequence (205 aa):
MLPLEVEAAGARTVKFDVRLGSGRTVHMEGVADPIMAGFESTIALLRGEGLDPNFMTARSQMSWGLAFPRAGDARRLVEAWLAAIGINRERLSILARAVDCLELVEADLQHFYRLDLADWPRGVLSTRRLAVLMEGLRRRPESLFWAETSSEFDPLTSESIILAGIFGALTGQQHPLLTARKDRESAAEKQAAMARMQARGLTAR